Protein AF-A0AA39HH41-F1 (afdb_monomer)

Radius of gyration: 22.71 Å; Cα contacts (8 Å, |Δi|>4): 478; chains: 1; bounding box: 44×51×78 Å

Foldseek 3Di:
DDDDDDPDPVVVVVVVVPVPDPVPDDPPVQPFWEWEAAQVLLWIWIDGPVDTDTDDPVVLLVDPAAGAEYEYDHPPPPDDDDDDPVVVVVVVVVVPDDRDAPVVSCPRPNNVNHQEYEYQDACVVCCVRPPDADASPNHQYYEHLADDVVVLVNLLVNQNRQHYEHEYDDLVSVLSNCLSHLNHAEYEYADEDELVSVLSVQVSCVVNVRAKHKYKYQHYPDPVSNVVSLVVVQWDWDWDADPVRWIWIWTDHPVGNQWIWIWTDDSMIMIITDGGPDPVPPDD

Sequence (284 aa):
MCEIYFPNASDLFLYTLWSSFEFSSLPINMNSAKLRIDPAKNCLFVGKFLDEKKTTVEELKALPYALTTLVIQSKETAQKKRRTSLGFLKKLLRKREKRIDIHELFFLEACKTIREIWVVDPYADLDDVLKHPILINNTDSFSFASFTQKVCDFLIVHKRVRHLSIGEVRAPGLATVVKANPSLEYLFIRYQLLAIDVLSFVELLFATKHKPCVIDCMRCSDSREICSFLRHKGFVLETSFDSEDHTIIRATHLKHADYFVEIAFRRTLTIYALRTAEVIKTRH

Organism: NCBI:txid289476

Solvent-accessible surface area (backbone atoms only — not comparable to full-atom values): 16054 Å² total; per-residue (Å²): 135,85,82,82,80,80,77,57,76,75,62,49,52,63,56,64,55,62,83,70,62,75,80,85,54,79,85,71,65,68,82,51,40,28,39,36,35,20,74,86,73,64,42,41,30,42,32,32,94,91,61,58,39,79,53,52,74,71,54,48,72,69,47,94,61,64,23,40,35,39,36,40,45,58,78,78,73,92,63,79,91,74,92,48,79,65,55,58,55,53,53,54,53,58,71,69,52,82,73,70,53,60,69,64,46,55,74,32,74,28,38,55,56,26,32,33,41,36,33,64,45,58,62,82,82,37,57,92,47,64,72,70,88,72,77,62,86,59,43,33,32,43,35,34,43,43,66,45,73,64,55,48,58,49,42,54,70,43,39,63,31,28,35,41,35,37,29,41,78,57,57,80,60,50,58,50,49,56,69,36,19,73,48,36,42,37,38,38,32,64,35,69,46,51,39,68,42,54,49,52,50,55,55,47,43,64,76,63,65,54,56,59,26,42,38,40,24,50,29,66,52,62,68,66,58,35,51,49,54,42,45,78,72,52,34,49,75,48,79,48,70,52,101,82,75,31,47,34,35,39,39,30,41,77,94,38,81,44,38,40,34,40,36,38,52,63,82,39,30,35,39,31,42,44,80,52,73,73,79,81,73,83,76,130

Nearest PDB structures (foldseek):
  3c6k-assembly1_B  TM=7.343E-01  e=3.958E-01  Homo sapiens
  3c6k-assembly2_D  TM=6.178E-01  e=2.187E-01  Homo sapiens
  8bo9-assembly2_B  TM=4.536E-01  e=4.503E+00  synthetic construct
  7qw8-assembly2_B  TM=3.013E-01  e=2.973E+00  Geobacillus stearothermophilus
  8v4x-assembly4_F  TM=2.389E-01  e=6.820E+00  Homo sapiens

pLDDT: mean 70.07, std 17.39, range [22.11, 89.94]

Structure (mmCIF, N/CA/C/O backbone):
data_AF-A0AA39HH41-F1
#
_entry.id   AF-A0AA39HH41-F1
#
loop_
_atom_site.group_PDB
_atom_site.id
_atom_site.type_symbol
_atom_site.label_atom_id
_atom_site.label_alt_id
_atom_site.label_comp_id
_atom_site.label_asym_id
_atom_site.label_entity_id
_atom_site.label_seq_id
_atom_site.pdbx_PDB_ins_code
_atom_site.Cartn_x
_atom_site.Cartn_y
_atom_site.Cartn_z
_atom_site.occupancy
_atom_site.B_iso_or_equiv
_atom_site.auth_seq_id
_atom_site.auth_comp_id
_atom_site.auth_asym_id
_atom_site.auth_atom_id
_atom_site.pdbx_PDB_model_num
ATOM 1 N N . MET A 1 1 ? 16.585 34.975 -26.630 1.00 29.66 1 MET A N 1
ATOM 2 C CA . MET A 1 1 ? 15.538 35.101 -25.599 1.00 29.66 1 MET A CA 1
ATOM 3 C C . MET A 1 1 ? 14.718 33.822 -25.710 1.00 29.66 1 MET A C 1
ATOM 5 O O . MET A 1 1 ? 13.989 33.681 -26.678 1.00 29.66 1 MET A O 1
ATOM 9 N N . CYS A 1 2 ? 15.004 32.815 -24.878 1.00 23.23 2 CYS A N 1
ATOM 10 C CA . CYS A 1 2 ? 14.325 31.517 -24.947 1.00 23.23 2 CYS A CA 1
ATOM 11 C C . CYS A 1 2 ? 13.100 31.566 -24.040 1.00 23.23 2 CYS A C 1
ATOM 13 O O . CYS A 1 2 ? 13.242 31.606 -22.820 1.00 23.23 2 CYS A O 1
ATOM 15 N N . GLU A 1 3 ? 11.916 31.587 -24.641 1.00 22.11 3 GLU A N 1
ATOM 16 C CA . GLU A 1 3 ? 10.663 31.368 -23.929 1.00 22.11 3 GLU A CA 1
ATOM 17 C C . GLU A 1 3 ? 10.574 29.884 -23.562 1.00 22.11 3 GLU A C 1
ATOM 19 O O . GLU A 1 3 ? 10.477 29.010 -24.424 1.00 22.11 3 GLU A O 1
ATOM 24 N N . ILE A 1 4 ? 10.670 29.594 -22.265 1.00 26.62 4 ILE A N 1
ATOM 25 C CA . ILE A 1 4 ? 10.404 28.266 -21.717 1.00 26.62 4 ILE A CA 1
ATOM 26 C C . ILE A 1 4 ? 8.886 28.155 -21.588 1.00 26.62 4 ILE A C 1
ATOM 28 O O . ILE A 1 4 ? 8.284 28.739 -20.689 1.00 26.62 4 ILE A O 1
ATOM 32 N N . TYR A 1 5 ? 8.269 27.436 -22.523 1.00 27.59 5 TYR A N 1
ATOM 33 C CA . TYR A 1 5 ? 6.845 27.121 -22.485 1.00 27.59 5 TYR A CA 1
ATOM 34 C C . TYR A 1 5 ? 6.642 25.829 -21.687 1.00 27.59 5 TYR A C 1
ATOM 36 O O . TYR A 1 5 ? 7.123 24.766 -22.078 1.00 27.59 5 TYR A O 1
ATOM 44 N N . PHE A 1 6 ? 5.942 25.922 -20.558 1.00 29.31 6 PHE A N 1
ATOM 45 C CA . PHE A 1 6 ? 5.553 24.766 -19.752 1.00 29.31 6 PHE A CA 1
ATOM 46 C C . PHE A 1 6 ? 4.255 24.161 -20.315 1.00 29.31 6 PHE A C 1
ATOM 48 O O . PHE A 1 6 ? 3.237 24.858 -20.340 1.00 29.31 6 PHE A O 1
ATOM 55 N N . PRO A 1 7 ? 4.238 22.893 -20.766 1.00 31.58 7 PRO A N 1
ATOM 56 C CA . PRO A 1 7 ? 2.995 22.234 -21.137 1.00 31.58 7 PRO A CA 1
ATOM 57 C C . PRO A 1 7 ? 2.231 21.838 -19.862 1.00 31.58 7 PRO A C 1
ATOM 59 O O . PRO A 1 7 ? 2.823 21.323 -18.923 1.00 31.58 7 PRO A O 1
ATOM 62 N N . ASN A 1 8 ? 0.926 22.122 -19.851 1.00 36.16 8 ASN A N 1
ATOM 63 C CA . ASN A 1 8 ? -0.126 21.665 -18.930 1.00 36.16 8 ASN A CA 1
ATOM 64 C C . ASN A 1 8 ? 0.201 21.539 -17.422 1.00 36.16 8 ASN A C 1
ATOM 66 O O . ASN A 1 8 ? 0.935 20.671 -16.955 1.00 36.16 8 ASN A O 1
ATOM 70 N N . ALA A 1 9 ? -0.511 22.338 -16.620 1.00 32.88 9 ALA A N 1
ATOM 71 C CA . ALA A 1 9 ? -0.404 22.409 -15.159 1.00 32.88 9 ALA A CA 1
ATOM 72 C C . ALA A 1 9 ? -0.618 21.075 -14.405 1.00 32.88 9 ALA A C 1
ATOM 74 O O . ALA A 1 9 ? -0.222 20.973 -13.248 1.00 32.88 9 ALA A O 1
ATOM 75 N N . SER A 1 10 ? -1.218 20.055 -15.028 1.00 34.44 10 SER A N 1
ATOM 76 C CA . SER A 1 10 ? -1.409 18.721 -14.439 1.00 34.44 10 SER A CA 1
ATOM 77 C C . SER A 1 10 ? -0.133 17.873 -14.413 1.00 34.44 10 SER A C 1
ATOM 79 O O . SER A 1 10 ? 0.077 17.137 -13.452 1.00 34.44 10 SER A O 1
ATOM 81 N N . ASP A 1 11 ? 0.744 18.017 -15.410 1.00 32.78 11 ASP A N 1
ATOM 82 C CA . ASP A 1 11 ? 2.010 17.269 -15.486 1.00 32.78 11 ASP A CA 1
ATOM 83 C C . ASP A 1 11 ? 3.113 17.977 -14.687 1.00 32.78 11 ASP A C 1
ATOM 85 O O . ASP A 1 11 ? 3.949 17.341 -14.041 1.00 32.78 11 ASP A O 1
ATOM 89 N N . LEU A 1 12 ? 3.044 19.312 -14.623 1.00 31.72 12 LEU A N 1
ATOM 90 C CA . LEU A 1 12 ? 3.920 20.119 -13.776 1.00 31.72 12 LEU A CA 1
ATOM 91 C C . LEU A 1 12 ? 3.703 19.851 -12.278 1.00 31.72 12 LEU A C 1
ATOM 93 O O . LEU A 1 12 ? 4.648 19.971 -11.499 1.00 31.72 12 LEU A O 1
ATOM 97 N N . PHE A 1 13 ? 2.487 19.454 -11.883 1.00 33.78 13 PHE A N 1
ATOM 98 C CA . PHE A 1 13 ? 2.134 19.136 -10.496 1.00 33.78 13 PHE A CA 1
ATOM 99 C C . PHE A 1 13 ? 2.837 17.864 -9.999 1.00 33.78 13 PHE A C 1
ATOM 101 O O . PHE A 1 13 ? 3.274 17.812 -8.852 1.00 33.78 13 PHE A O 1
ATOM 108 N N . LEU A 1 14 ? 3.022 16.864 -10.872 1.00 33.84 14 LEU A N 1
ATOM 109 C CA . LEU A 1 14 ? 3.790 15.657 -10.548 1.00 33.84 14 LEU A CA 1
ATOM 110 C C . LEU A 1 14 ? 5.283 15.974 -10.391 1.00 33.84 14 LEU A C 1
ATOM 112 O O . LEU A 1 14 ? 5.912 15.460 -9.474 1.00 33.84 14 LEU A O 1
ATOM 116 N N . TYR A 1 15 ? 5.828 16.880 -11.211 1.00 30.33 15 TYR A N 1
ATOM 117 C CA . TYR A 1 15 ? 7.245 17.260 -11.157 1.00 30.33 15 TYR A CA 1
ATOM 118 C C . TYR A 1 15 ? 7.594 18.177 -9.969 1.00 30.33 15 TYR A C 1
ATOM 120 O O . TYR A 1 15 ? 8.630 17.991 -9.335 1.00 30.33 15 TYR A O 1
ATOM 128 N N . THR A 1 16 ? 6.730 19.137 -9.610 1.00 31.48 16 THR A N 1
ATOM 129 C CA . THR A 1 16 ? 6.967 20.025 -8.447 1.00 31.48 16 THR A CA 1
ATOM 130 C C . THR A 1 16 ? 6.751 19.332 -7.102 1.00 31.48 16 THR A C 1
ATOM 132 O O . THR A 1 16 ? 7.367 19.730 -6.117 1.00 31.48 16 THR A O 1
ATOM 135 N N . LEU A 1 17 ? 5.960 18.254 -7.044 1.00 34.19 17 LEU A N 1
ATOM 136 C CA . LEU A 1 17 ? 5.898 17.395 -5.857 1.00 34.19 17 LEU A CA 1
ATOM 137 C C . LEU A 1 17 ? 7.199 16.596 -5.643 1.00 34.19 17 LEU A C 1
ATOM 139 O O . LEU A 1 17 ? 7.498 16.232 -4.514 1.00 34.19 17 LEU A O 1
ATOM 143 N N . TRP A 1 18 ? 8.009 16.337 -6.673 1.00 39.53 18 TRP A N 1
ATOM 144 C CA . TRP A 1 18 ? 9.166 15.438 -6.552 1.00 39.53 18 TRP A CA 1
ATOM 145 C C . TRP A 1 18 ? 10.438 16.078 -5.994 1.00 39.53 18 TRP A C 1
ATOM 147 O O . TRP A 1 18 ? 11.199 15.398 -5.312 1.00 39.53 18 TRP A O 1
ATOM 157 N N . SER A 1 19 ? 10.676 17.370 -6.222 1.00 30.80 19 SER A N 1
ATOM 158 C CA . SER A 1 19 ? 11.892 18.050 -5.740 1.00 30.80 19 SER A CA 1
ATOM 159 C C . SER A 1 19 ? 11.823 18.496 -4.273 1.00 30.80 19 SER A C 1
ATOM 161 O O . SER A 1 19 ? 12.759 19.109 -3.772 1.00 30.80 19 SER A O 1
ATOM 163 N N . SER A 1 20 ? 10.707 18.253 -3.580 1.00 29.78 20 SER A N 1
ATOM 164 C CA . SER A 1 20 ? 10.482 18.740 -2.206 1.00 29.78 20 SER A CA 1
ATOM 165 C C . SER A 1 20 ? 10.120 17.641 -1.211 1.00 29.78 20 SER A C 1
ATOM 167 O O . SER A 1 20 ? 9.879 17.924 -0.039 1.00 29.78 20 SER A O 1
ATOM 169 N N . PHE A 1 21 ? 10.083 16.384 -1.648 1.00 39.53 21 PHE A N 1
ATOM 170 C CA . PHE A 1 21 ? 9.762 15.267 -0.774 1.00 39.53 21 PHE A CA 1
ATOM 171 C C . PHE A 1 21 ? 11.033 14.691 -0.136 1.00 39.53 21 PHE A C 1
ATOM 173 O O . PHE A 1 21 ? 11.626 13.715 -0.596 1.00 39.53 21 PHE A O 1
ATOM 180 N N . GLU A 1 22 ? 11.429 15.276 0.994 1.00 30.77 22 GLU A N 1
ATOM 181 C CA . GLU A 1 22 ? 12.250 14.580 1.984 1.00 30.77 22 GLU A CA 1
ATOM 182 C C . GLU A 1 22 ? 11.440 13.392 2.553 1.00 30.77 22 GLU A C 1
ATOM 184 O O . GLU A 1 22 ? 10.770 13.490 3.580 1.00 30.77 22 GLU A O 1
ATOM 189 N N . PHE A 1 23 ? 11.475 12.242 1.870 1.00 40.41 23 PHE A N 1
ATOM 190 C CA . PHE A 1 23 ? 10.785 10.989 2.229 1.00 40.41 23 PHE A CA 1
ATOM 191 C C . PHE A 1 23 ? 11.400 10.274 3.455 1.00 40.41 23 PHE A C 1
ATOM 193 O O . PHE A 1 23 ? 11.676 9.076 3.440 1.00 40.41 23 PHE A O 1
ATOM 200 N N . SER A 1 24 ? 11.611 10.988 4.563 1.00 29.84 24 SER A N 1
ATOM 201 C CA . SER A 1 24 ? 11.926 10.364 5.863 1.00 29.84 24 SER A CA 1
ATOM 202 C C . SER A 1 24 ? 10.682 10.077 6.714 1.00 29.84 24 SER A C 1
ATOM 204 O O . SER A 1 24 ? 10.754 9.381 7.726 1.00 29.84 24 SER A O 1
ATOM 206 N N . SER A 1 25 ? 9.507 10.517 6.269 1.00 36.00 25 SER A N 1
ATOM 207 C CA . SER A 1 25 ? 8.219 10.096 6.808 1.00 36.00 25 SER A CA 1
ATOM 208 C C . SER A 1 25 ? 7.138 10.416 5.779 1.00 36.00 25 SER A C 1
ATOM 210 O O . SER A 1 25 ? 7.108 11.527 5.260 1.00 36.00 25 SER A O 1
ATOM 212 N N . LEU A 1 26 ? 6.222 9.481 5.493 1.00 39.12 26 LEU A N 1
ATOM 213 C CA . LEU A 1 26 ? 4.881 9.873 5.030 1.00 39.12 26 LEU A CA 1
ATOM 214 C C . LEU A 1 26 ? 4.429 11.035 5.929 1.00 39.12 26 LEU A C 1
ATOM 216 O O . LEU A 1 26 ? 4.718 10.943 7.128 1.00 39.12 26 LEU A O 1
ATOM 220 N N . PRO A 1 27 ? 3.763 12.095 5.436 1.00 35.19 27 PRO A N 1
ATOM 221 C CA . PRO A 1 27 ? 3.300 13.161 6.305 1.00 35.19 27 PRO A CA 1
ATOM 222 C C . PRO A 1 27 ? 2.264 12.556 7.247 1.00 35.19 27 PRO A C 1
ATOM 224 O O . PRO A 1 27 ? 1.072 12.489 6.958 1.00 35.19 27 PRO A O 1
ATOM 227 N N . ILE A 1 28 ? 2.730 12.071 8.396 1.00 42.75 28 ILE A N 1
ATOM 228 C CA . ILE A 1 28 ? 1.884 11.779 9.523 1.00 42.75 28 ILE A CA 1
ATOM 229 C C . ILE A 1 28 ? 1.339 13.147 9.865 1.00 42.75 28 ILE A C 1
ATOM 231 O O . ILE A 1 28 ? 2.050 13.970 10.441 1.00 42.75 28 ILE A O 1
ATOM 235 N N . ASN A 1 29 ? 0.094 13.412 9.491 1.00 42.38 29 ASN A N 1
ATOM 236 C CA . ASN A 1 29 ? -0.601 14.572 10.000 1.00 42.38 29 ASN A CA 1
ATOM 237 C C . ASN A 1 29 ? -0.771 14.338 11.509 1.00 42.38 29 ASN A C 1
ATOM 239 O O . ASN A 1 29 ? -1.745 13.754 11.974 1.00 42.38 29 ASN A O 1
ATOM 243 N N . MET A 1 30 ? 0.251 14.695 12.292 1.00 43.62 30 MET A N 1
ATOM 244 C CA . MET A 1 30 ? 0.303 14.490 13.743 1.00 43.62 30 MET A CA 1
ATOM 245 C C . MET A 1 30 ? -0.751 15.334 14.471 1.00 43.62 30 MET A C 1
ATOM 247 O O . MET A 1 30 ? -0.948 15.173 15.675 1.00 43.62 30 MET A O 1
ATOM 251 N N . ASN A 1 31 ? -1.445 16.210 13.738 1.00 45.41 31 ASN A N 1
ATOM 252 C CA . ASN A 1 31 ? -2.440 17.131 14.253 1.00 45.41 31 ASN A CA 1
ATOM 253 C C . ASN A 1 31 ? -3.889 16.672 14.087 1.00 45.41 31 ASN A C 1
ATOM 255 O O . ASN A 1 31 ? -4.750 17.268 14.734 1.00 45.41 31 ASN A O 1
ATOM 259 N N . SER A 1 32 ? -4.179 15.643 13.287 1.00 64.50 32 SER A N 1
ATOM 260 C CA . SER A 1 32 ? -5.544 15.134 13.165 1.00 64.50 32 SER A CA 1
ATOM 261 C C . SER A 1 32 ? -5.890 14.166 14.300 1.00 64.50 32 SER A C 1
ATOM 263 O O . SER A 1 32 ? -5.040 13.422 14.796 1.00 64.50 32 SER A O 1
ATOM 265 N N . ALA A 1 33 ? -7.144 14.205 14.758 1.00 74.81 33 ALA A N 1
ATOM 266 C CA . ALA A 1 33 ? -7.618 13.309 15.803 1.00 74.81 33 ALA A CA 1
ATOM 267 C C . ALA A 1 33 ? -7.636 11.865 15.279 1.00 74.81 33 ALA A C 1
ATOM 269 O O . ALA A 1 33 ? -8.251 11.574 14.247 1.00 74.81 33 ALA A O 1
ATOM 270 N N . LYS A 1 34 ? -6.949 10.969 15.993 1.00 86.88 34 LYS A N 1
ATOM 271 C CA . LYS A 1 34 ? -6.836 9.552 15.641 1.00 86.88 34 LYS A CA 1
ATOM 272 C C . LYS A 1 34 ? -7.700 8.713 16.561 1.00 86.88 34 LYS A C 1
ATOM 274 O O . LYS A 1 34 ? -7.808 9.006 17.751 1.00 86.88 34 LYS A O 1
ATOM 279 N N . LEU A 1 35 ? -8.265 7.651 16.005 1.00 88.50 35 LEU A N 1
ATOM 280 C CA . LEU A 1 35 ? -8.861 6.563 16.765 1.00 88.50 35 LEU A CA 1
ATOM 281 C C . LEU A 1 35 ? -7.875 5.408 16.776 1.00 88.50 35 LEU A C 1
ATOM 283 O O . LEU A 1 35 ? -7.531 4.896 15.716 1.00 88.50 35 LEU A O 1
ATOM 287 N N . ARG A 1 36 ? -7.422 4.983 17.952 1.00 87.19 36 ARG A N 1
ATOM 288 C CA . ARG A 1 36 ? -6.590 3.791 18.096 1.00 87.19 36 ARG A CA 1
ATOM 289 C C . ARG A 1 36 ? -7.366 2.661 18.755 1.00 87.19 36 ARG A C 1
ATOM 291 O O . ARG A 1 36 ? -8.020 2.856 19.779 1.00 87.19 36 ARG A O 1
ATOM 298 N N . ILE A 1 37 ? -7.230 1.466 18.197 1.00 85.00 37 ILE A N 1
ATOM 299 C CA . ILE A 1 37 ? -7.798 0.223 18.711 1.00 85.00 37 ILE A CA 1
ATOM 300 C C . ILE A 1 37 ? -6.655 -0.661 19.191 1.00 85.00 37 ILE A C 1
ATOM 302 O O . ILE A 1 37 ? -5.732 -0.957 18.435 1.00 85.00 37 ILE A O 1
ATOM 306 N N . ASP A 1 38 ? -6.735 -1.090 20.450 1.00 83.38 38 ASP A N 1
ATOM 307 C CA . ASP A 1 38 ? -5.897 -2.153 21.004 1.00 83.38 38 ASP A CA 1
ATOM 308 C C . ASP A 1 38 ? -6.719 -3.454 21.016 1.00 83.38 38 ASP A C 1
ATOM 310 O O . ASP A 1 38 ? -7.517 -3.660 21.943 1.00 83.38 38 ASP A O 1
ATOM 314 N N . PRO A 1 39 ? -6.573 -4.322 19.996 1.00 76.00 39 PRO A N 1
ATOM 315 C CA . PRO A 1 39 ? -7.372 -5.540 19.877 1.00 76.00 39 PRO A CA 1
ATOM 316 C C . PRO A 1 39 ? -7.076 -6.541 21.002 1.00 76.00 39 PRO A C 1
ATOM 318 O O . PRO A 1 39 ? -7.981 -7.219 21.488 1.00 76.00 39 PRO A O 1
ATOM 321 N N . ALA A 1 40 ? -5.832 -6.597 21.491 1.00 76.81 40 ALA A N 1
ATOM 322 C CA . ALA A 1 40 ? -5.429 -7.512 22.558 1.00 76.81 40 ALA A CA 1
ATOM 323 C C . ALA A 1 40 ? -6.026 -7.136 23.924 1.00 76.81 40 ALA A C 1
ATOM 325 O O . ALA A 1 40 ? -6.260 -8.003 24.777 1.00 76.81 40 ALA A O 1
ATOM 326 N N . LYS A 1 41 ? -6.259 -5.839 24.160 1.00 76.69 41 LYS A N 1
ATOM 327 C CA . LYS A 1 41 ? -6.871 -5.325 25.395 1.00 76.69 41 LYS A CA 1
ATOM 328 C C . LYS A 1 41 ? -8.338 -4.945 25.238 1.00 76.69 41 LYS A C 1
ATOM 330 O O . LYS A 1 41 ? -8.924 -4.544 26.240 1.00 76.69 41 LYS A O 1
ATOM 335 N N . ASN A 1 42 ? -8.909 -5.082 24.042 1.00 77.44 42 ASN A N 1
ATOM 336 C CA . ASN A 1 42 ? -10.274 -4.673 23.723 1.00 77.44 42 ASN A CA 1
ATOM 337 C C . ASN A 1 42 ? -10.564 -3.225 24.168 1.00 77.44 42 ASN A C 1
ATOM 339 O O . ASN A 1 42 ? -11.499 -2.963 24.920 1.00 77.44 42 ASN A O 1
ATOM 343 N N . CYS A 1 43 ? -9.694 -2.285 23.792 1.00 84.44 43 CYS A N 1
ATOM 344 C CA . CYS A 1 43 ? -9.757 -0.894 24.253 1.00 84.44 43 CYS A CA 1
ATOM 345 C C . CYS A 1 43 ? -9.670 0.098 23.090 1.00 84.44 43 CYS A C 1
ATOM 347 O O . CYS A 1 43 ? -8.929 -0.128 22.132 1.00 84.44 43 CYS A O 1
ATOM 349 N N . LEU A 1 44 ? -10.367 1.227 23.240 1.00 87.69 44 LEU A N 1
ATOM 350 C CA . LEU A 1 44 ? -10.348 2.359 22.317 1.00 87.69 44 LEU A CA 1
ATOM 351 C C . LEU A 1 44 ? -9.599 3.533 22.931 1.00 87.69 44 LEU A C 1
ATOM 353 O O . LEU A 1 44 ? -9.646 3.761 24.144 1.00 87.69 44 LEU A O 1
ATOM 357 N N . PHE A 1 45 ? -8.924 4.290 22.079 1.00 87.69 45 PHE A N 1
ATOM 358 C CA . PHE A 1 45 ? -8.239 5.512 22.455 1.00 87.69 45 PHE A CA 1
ATOM 359 C C . PHE A 1 45 ? -8.479 6.583 21.398 1.00 87.69 45 PHE A C 1
ATOM 361 O O . PHE A 1 45 ? -8.458 6.280 20.208 1.00 87.69 45 PHE A O 1
ATOM 368 N N . VAL A 1 46 ? -8.686 7.824 21.825 1.00 87.44 46 VAL A N 1
ATOM 369 C CA . VAL A 1 46 ? -8.842 8.977 20.935 1.00 87.44 46 VAL A CA 1
ATOM 370 C C . VAL A 1 46 ? -7.867 10.067 21.335 1.00 87.44 46 VAL A C 1
ATOM 372 O O . VAL A 1 46 ? -7.707 10.366 22.518 1.00 87.44 46 VAL A O 1
ATOM 375 N N . GLY A 1 47 ? -7.223 10.677 20.347 1.00 79.25 47 GLY A N 1
ATOM 376 C CA . GLY A 1 47 ? -6.371 11.840 20.562 1.00 79.25 47 GLY A CA 1
ATOM 377 C C . GLY A 1 47 ? -5.256 11.950 19.536 1.00 79.25 47 GLY A C 1
ATOM 378 O O . GLY A 1 47 ? -5.285 11.316 18.479 1.00 79.25 47 GLY A O 1
ATOM 379 N N . LYS A 1 48 ? -4.266 12.781 19.861 1.00 71.50 48 LYS A N 1
ATOM 380 C CA . LYS A 1 48 ? -2.989 12.838 19.142 1.00 71.50 48 LYS A CA 1
ATOM 381 C C . LYS A 1 48 ? -2.067 11.741 19.678 1.00 71.50 48 LYS A C 1
ATOM 383 O O . LYS A 1 48 ? -2.253 11.293 20.801 1.00 71.50 48 LYS A O 1
ATOM 388 N N . PHE A 1 49 ? -1.060 11.333 18.903 1.00 57.53 49 PHE A N 1
ATOM 389 C CA . PHE A 1 49 ? -0.194 10.176 19.205 1.00 57.53 49 PHE A CA 1
ATOM 390 C C . PHE A 1 49 ? 0.401 10.172 20.632 1.00 57.53 49 PHE A C 1
ATOM 392 O O . PHE A 1 49 ? 0.540 9.112 21.232 1.00 57.53 49 PHE A O 1
ATOM 399 N N . LEU A 1 50 ? 0.715 11.347 21.193 1.00 58.09 50 LEU A N 1
ATOM 400 C CA . LEU A 1 50 ? 1.253 11.494 22.554 1.00 58.09 50 LEU A CA 1
ATOM 401 C C . LEU A 1 50 ? 0.186 11.808 23.625 1.00 58.09 50 LEU A C 1
ATOM 403 O O . LEU A 1 50 ? 0.456 11.624 24.808 1.00 58.09 50 LEU A O 1
ATOM 407 N N . ASP A 1 51 ? -1.027 12.199 23.221 1.00 73.25 51 ASP A N 1
ATOM 408 C CA . ASP A 1 51 ? -2.107 12.701 24.091 1.00 73.25 51 ASP A CA 1
ATOM 409 C C . ASP A 1 51 ? -3.371 11.825 24.019 1.00 73.25 51 ASP A C 1
ATOM 411 O O . ASP A 1 51 ? -4.505 12.299 24.137 1.00 73.25 51 ASP A O 1
ATOM 415 N N . GLU A 1 52 ? -3.197 10.531 23.762 1.00 80.25 52 GLU A N 1
ATOM 416 C CA . GLU A 1 52 ? -4.313 9.605 23.615 1.00 80.25 52 GLU A CA 1
ATOM 417 C C . GLU A 1 52 ? -5.062 9.393 24.938 1.00 80.25 52 GLU A C 1
ATOM 419 O O . GLU A 1 52 ? -4.499 8.950 25.944 1.00 80.25 52 GLU A O 1
ATOM 424 N N . LYS A 1 53 ? -6.376 9.614 24.918 1.00 84.88 53 LYS A N 1
ATOM 425 C CA . LYS A 1 53 ? -7.274 9.316 26.034 1.00 84.88 53 LYS A CA 1
ATOM 426 C C . LYS A 1 53 ? -8.009 8.013 25.764 1.00 84.88 53 LYS A C 1
ATOM 428 O O . LYS A 1 53 ? -8.529 7.805 24.672 1.00 84.88 53 LYS A O 1
ATOM 433 N N . LYS A 1 54 ? -8.055 7.123 26.759 1.00 88.00 54 LYS A N 1
ATOM 434 C CA . LYS A 1 54 ? -8.896 5.920 26.687 1.00 88.00 54 LYS A CA 1
ATOM 435 C C . LYS A 1 54 ? -10.361 6.355 26.586 1.00 88.00 54 LYS A C 1
ATOM 437 O O . LYS A 1 54 ? -10.760 7.234 27.341 1.00 88.00 54 LYS A O 1
ATOM 442 N N . THR A 1 55 ? -11.125 5.729 25.697 1.00 86.25 55 THR A N 1
ATOM 443 C CA . THR A 1 55 ? -12.531 6.074 25.453 1.00 86.25 55 THR A CA 1
ATOM 444 C C . THR A 1 55 ? -13.422 4.836 25.315 1.00 86.25 55 THR A C 1
ATOM 446 O O . THR A 1 55 ? -12.919 3.706 25.261 1.00 86.25 55 THR A O 1
ATOM 449 N N . THR A 1 56 ? -14.739 5.038 25.276 1.00 85.88 56 THR A N 1
ATOM 450 C CA . THR A 1 56 ? -15.763 4.012 25.018 1.00 85.88 56 THR A CA 1
ATOM 451 C C . THR A 1 56 ? -16.512 4.279 23.709 1.00 85.88 56 THR A C 1
ATOM 453 O O . THR A 1 56 ? -16.419 5.357 23.127 1.00 85.88 56 THR A O 1
ATOM 456 N N . VAL A 1 57 ? -17.281 3.298 23.227 1.00 84.69 57 VAL A N 1
ATOM 457 C CA . VAL A 1 57 ? -18.100 3.458 22.010 1.00 84.69 57 VAL A CA 1
ATOM 458 C C . VAL A 1 57 ? -19.187 4.522 22.210 1.00 84.69 57 VAL A C 1
ATOM 460 O O . VAL A 1 57 ? -19.518 5.262 21.288 1.00 84.69 57 VAL A O 1
ATOM 463 N N . GLU A 1 58 ? -19.737 4.626 23.416 1.00 84.12 58 GLU A N 1
ATOM 464 C CA . GLU A 1 58 ? -20.745 5.620 23.783 1.00 84.12 58 GLU A CA 1
ATOM 465 C C . GLU A 1 58 ? -20.169 7.036 23.755 1.00 84.12 58 GLU A C 1
ATOM 467 O O . GLU A 1 58 ? -20.806 7.947 23.233 1.00 84.12 58 GLU A O 1
ATOM 472 N N . GLU A 1 59 ? -18.943 7.213 24.246 1.00 84.62 59 GLU A N 1
ATOM 473 C CA . GLU A 1 59 ? -18.234 8.490 24.169 1.00 84.62 59 GLU A CA 1
ATOM 474 C C . GLU A 1 59 ? -17.916 8.869 22.717 1.00 84.62 59 GLU A C 1
ATOM 476 O O . GLU A 1 59 ? -18.099 10.027 22.344 1.00 84.62 59 GLU A O 1
ATOM 481 N N . LEU A 1 60 ? -17.536 7.900 21.869 1.00 83.25 60 LEU A N 1
ATOM 482 C CA . LEU A 1 60 ? -17.322 8.133 20.434 1.00 83.25 60 LEU A CA 1
ATOM 483 C C . LEU A 1 60 ? -18.568 8.682 19.727 1.00 83.25 60 LEU A C 1
ATOM 485 O O . LEU A 1 60 ? -18.438 9.503 18.821 1.00 83.25 60 LEU A O 1
ATOM 489 N N . LYS A 1 61 ? -19.773 8.257 20.136 1.00 82.12 61 LYS A N 1
ATOM 490 C CA . LYS A 1 61 ? -21.041 8.762 19.573 1.00 82.12 61 LYS A CA 1
ATOM 491 C C . LYS A 1 61 ? -21.277 10.240 19.882 1.00 82.12 61 LYS A C 1
ATOM 493 O O . LYS A 1 61 ? -21.974 10.903 19.123 1.00 82.12 61 LYS A O 1
ATOM 498 N N . ALA A 1 62 ? -20.722 10.735 20.987 1.00 80.00 62 ALA A N 1
ATOM 499 C CA . ALA A 1 62 ? -20.899 12.102 21.466 1.00 80.00 62 ALA A CA 1
ATOM 500 C C . ALA A 1 62 ? -19.725 13.030 21.102 1.00 80.00 62 ALA A C 1
ATOM 502 O O . ALA A 1 62 ? -19.700 14.1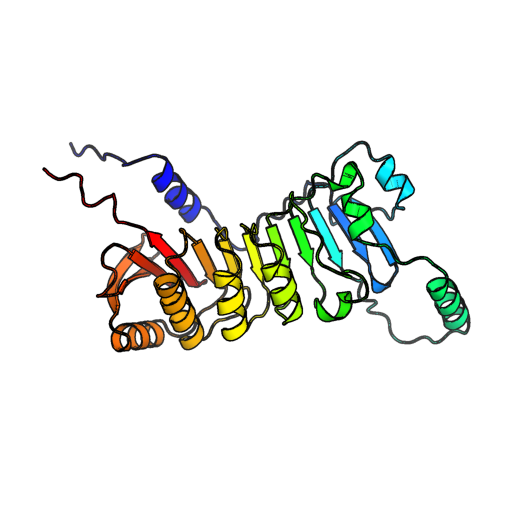82 21.538 1.00 80.00 62 ALA A O 1
ATOM 503 N N . LEU A 1 63 ? -18.736 12.549 20.336 1.00 76.44 63 LEU A N 1
ATOM 504 C CA . LEU A 1 63 ? -17.569 13.355 19.993 1.00 76.44 63 LEU A CA 1
ATOM 505 C C . LEU A 1 63 ? -17.948 14.539 19.087 1.00 76.44 63 LEU A C 1
ATOM 507 O O . LEU A 1 63 ? -18.571 14.337 18.045 1.00 76.44 63 LEU A O 1
ATOM 511 N N . PRO A 1 64 ? -17.514 15.768 19.426 1.00 68.31 64 PRO A N 1
ATOM 512 C CA . PRO A 1 64 ? -17.826 16.961 18.643 1.00 68.31 64 PRO A CA 1
ATOM 513 C C . PRO A 1 64 ? -16.903 17.144 17.426 1.00 68.31 64 PRO A C 1
ATOM 515 O O . PRO A 1 64 ? -17.062 18.105 16.67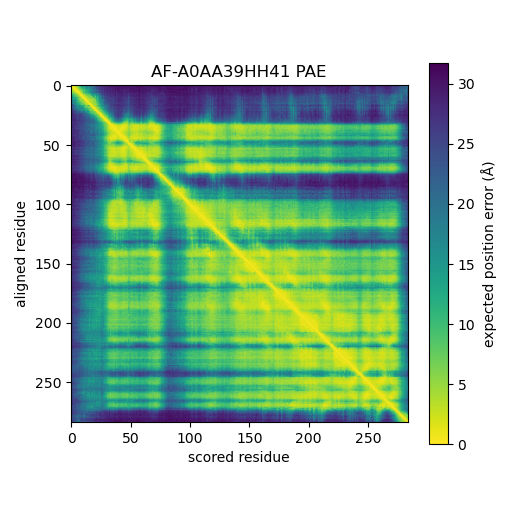8 1.00 68.31 64 PRO A O 1
ATOM 518 N N . TYR A 1 65 ? -15.915 16.265 17.237 1.00 70.44 65 TYR A N 1
ATOM 519 C CA . TYR A 1 65 ? -14.942 16.334 16.150 1.00 70.44 65 TYR A CA 1
ATOM 520 C C . TYR A 1 65 ? -14.825 15.001 15.416 1.00 70.44 65 TYR A C 1
ATOM 522 O O . TYR A 1 65 ? -15.021 13.926 15.983 1.00 70.44 65 TYR A O 1
ATOM 530 N N . ALA A 1 66 ? -14.477 15.098 14.137 1.00 73.75 66 ALA A N 1
ATOM 531 C CA . ALA A 1 66 ? -14.383 13.967 13.234 1.00 73.75 66 ALA A CA 1
ATOM 532 C C . ALA A 1 66 ? -12.959 13.382 13.225 1.00 73.75 66 ALA A C 1
ATOM 534 O O . ALA A 1 66 ? -11.966 14.111 13.309 1.00 73.75 66 ALA A O 1
ATOM 535 N N . LEU A 1 67 ? -12.859 12.058 13.138 1.00 83.19 67 LEU A N 1
ATOM 536 C CA . LEU A 1 67 ? -11.603 11.311 13.146 1.00 83.19 67 LEU A CA 1
ATOM 537 C C . LEU A 1 67 ? -11.150 11.067 11.706 1.00 83.19 67 LEU A C 1
ATOM 539 O O . LEU A 1 67 ? -11.953 10.675 10.860 1.00 83.19 67 LEU A O 1
ATOM 543 N N . THR A 1 68 ? -9.870 11.273 11.403 1.00 83.50 68 THR A N 1
ATOM 544 C CA . THR A 1 68 ? -9.362 11.090 10.026 1.00 83.50 68 THR A CA 1
ATOM 545 C C . THR A 1 68 ? -8.632 9.770 9.830 1.00 83.50 68 THR A C 1
ATOM 547 O O . THR A 1 68 ? -8.557 9.277 8.704 1.00 83.50 68 THR A O 1
ATOM 550 N N . THR A 1 69 ? -8.092 9.213 10.914 1.00 85.38 69 THR A N 1
ATOM 551 C CA . THR A 1 69 ? -7.176 8.072 10.869 1.00 85.38 69 THR A CA 1
ATOM 552 C C . THR A 1 69 ? -7.557 7.047 11.930 1.00 85.38 69 THR A C 1
ATOM 554 O O . THR A 1 69 ? -7.720 7.386 13.107 1.00 85.38 69 THR A O 1
ATOM 557 N N . LEU A 1 70 ? -7.652 5.787 11.511 1.00 86.62 70 LEU A N 1
ATOM 558 C CA . LEU A 1 70 ? -7.790 4.626 12.381 1.00 86.62 70 LEU A CA 1
ATOM 559 C C . LEU A 1 70 ? -6.439 3.928 12.519 1.00 86.62 70 LEU A C 1
ATOM 561 O O . LEU A 1 70 ? -5.824 3.569 11.522 1.00 86.62 70 LEU A O 1
ATOM 565 N N . VAL A 1 71 ? -6.000 3.680 13.746 1.00 85.44 71 VAL A N 1
ATOM 566 C CA . VAL A 1 71 ? -4.775 2.939 14.049 1.00 85.44 71 VAL A CA 1
ATOM 567 C C . VAL A 1 71 ? -5.140 1.651 14.773 1.00 85.44 71 VAL A C 1
ATOM 569 O O . VAL A 1 71 ? -5.749 1.675 15.837 1.00 85.44 71 VAL A O 1
ATOM 572 N N . ILE A 1 72 ? -4.751 0.511 14.226 1.00 81.62 72 ILE A N 1
ATOM 573 C CA . ILE A 1 72 ? -4.885 -0.796 14.860 1.00 81.62 72 ILE A CA 1
ATOM 574 C C . ILE A 1 72 ? -3.503 -1.178 15.375 1.00 81.62 72 ILE A C 1
ATOM 576 O O . ILE A 1 72 ? -2.583 -1.432 14.593 1.00 81.62 72 ILE A O 1
ATOM 580 N N . GLN A 1 73 ? -3.358 -1.129 16.698 1.00 82.69 73 GLN A N 1
ATOM 581 C CA . GLN A 1 73 ? -2.100 -1.383 17.382 1.00 82.69 73 GLN A CA 1
ATOM 582 C C . GLN A 1 73 ? -2.346 -1.881 18.810 1.00 82.69 73 GLN A C 1
ATOM 584 O O . GLN A 1 73 ? -2.875 -1.173 19.678 1.00 82.69 73 GLN A O 1
ATOM 589 N N . SER A 1 74 ? -1.873 -3.087 19.068 1.00 76.94 74 SER A N 1
ATOM 590 C CA . SER A 1 74 ? -1.748 -3.715 20.364 1.00 76.94 74 SER A CA 1
ATOM 591 C C . SER A 1 74 ? -0.598 -3.059 21.113 1.00 76.94 74 SER A C 1
ATOM 593 O O . SER A 1 74 ? 0.526 -2.962 20.620 1.00 76.94 74 SER A O 1
ATOM 595 N N . LYS A 1 75 ? -0.841 -2.602 22.345 1.00 67.81 75 LYS A N 1
ATOM 596 C CA . LYS A 1 75 ? 0.281 -2.234 23.212 1.00 67.81 75 LYS A CA 1
ATOM 597 C C . LYS A 1 75 ? 1.027 -3.514 23.570 1.00 67.81 75 LYS A C 1
ATOM 599 O O . LYS A 1 75 ? 0.561 -4.237 24.459 1.00 67.81 75 LYS A O 1
ATOM 604 N N . GLU A 1 76 ? 2.191 -3.736 22.955 1.00 55.94 76 GLU A N 1
ATOM 605 C CA . GLU A 1 76 ? 3.175 -4.702 23.441 1.00 55.94 76 GLU A CA 1
ATOM 606 C C . GLU A 1 76 ? 3.343 -4.490 24.945 1.00 55.94 76 GLU A C 1
ATOM 608 O O . GLU A 1 76 ? 3.843 -3.469 25.423 1.00 55.94 76 GLU A O 1
ATOM 613 N N . THR A 1 77 ? 2.884 -5.450 25.741 1.00 43.69 77 THR A N 1
ATOM 614 C CA . THR A 1 77 ? 3.337 -5.519 27.119 1.00 43.69 77 THR A CA 1
ATOM 615 C C . THR A 1 77 ? 4.745 -6.078 27.074 1.00 43.69 77 THR A C 1
ATOM 617 O O . THR A 1 77 ? 4.935 -7.288 27.199 1.00 43.69 77 THR A O 1
ATOM 620 N N . ALA A 1 78 ? 5.735 -5.196 26.953 1.00 41.34 78 ALA A N 1
ATOM 621 C CA . ALA A 1 78 ? 7.085 -5.465 27.420 1.00 41.34 78 ALA A CA 1
ATOM 622 C C . ALA A 1 78 ? 7.050 -5.610 28.951 1.00 41.34 78 ALA A C 1
ATOM 624 O O . ALA A 1 78 ? 7.546 -4.767 29.685 1.00 41.34 78 ALA A O 1
ATOM 625 N N . GLN A 1 79 ? 6.388 -6.645 29.469 1.00 38.31 79 GLN A N 1
ATOM 626 C CA . GLN A 1 79 ? 6.426 -6.969 30.886 1.00 38.31 79 GLN A CA 1
ATOM 627 C C . GLN A 1 79 ? 6.252 -8.469 31.097 1.00 38.31 79 GLN A C 1
ATOM 629 O O . GLN A 1 79 ? 5.170 -9.052 31.028 1.00 38.31 79 GLN A O 1
ATOM 634 N N . LYS A 1 80 ? 7.417 -9.064 31.356 1.00 40.47 80 LYS A N 1
ATOM 635 C CA . LYS A 1 80 ? 7.670 -10.373 31.944 1.00 40.47 80 LYS A CA 1
ATOM 636 C C . LYS A 1 80 ? 6.524 -10.876 32.831 1.00 40.47 80 LYS A C 1
ATOM 638 O O . LYS A 1 80 ? 6.082 -10.214 33.765 1.00 40.47 80 LYS A O 1
ATOM 643 N N . LYS A 1 81 ? 6.159 -12.133 32.567 1.00 45.78 81 LYS A N 1
ATOM 644 C CA . LYS A 1 81 ? 5.533 -13.116 33.461 1.00 45.78 81 LYS A CA 1
ATOM 645 C C . LYS A 1 81 ? 5.637 -12.753 34.960 1.00 45.78 81 LYS A C 1
ATOM 647 O O . LYS A 1 81 ? 6.624 -13.078 35.610 1.00 45.78 81 LYS A O 1
ATOM 652 N N . ARG A 1 82 ? 4.563 -12.228 35.550 1.00 44.78 82 ARG A N 1
ATOM 653 C CA . ARG A 1 82 ? 4.198 -12.534 36.944 1.00 44.78 82 ARG A CA 1
ATOM 654 C C . ARG A 1 82 ? 2.776 -13.079 36.938 1.00 44.78 82 ARG A C 1
ATOM 656 O O . ARG A 1 82 ? 1.805 -12.334 36.852 1.00 44.78 82 ARG A O 1
ATOM 663 N N . ARG A 1 83 ? 2.668 -14.412 36.957 1.00 47.22 83 ARG A N 1
ATOM 664 C CA . ARG A 1 83 ? 1.413 -15.132 37.201 1.00 47.22 83 ARG A CA 1
ATOM 665 C C . ARG A 1 83 ? 0.980 -14.835 38.639 1.00 47.22 83 ARG A C 1
ATOM 667 O O . ARG A 1 83 ? 1.417 -15.509 39.560 1.00 47.22 83 ARG A O 1
ATOM 674 N N . THR A 1 84 ? 0.151 -13.817 38.832 1.00 53.88 84 THR A N 1
ATOM 675 C CA . THR A 1 84 ? -0.672 -13.679 40.039 1.00 53.88 84 THR A CA 1
ATOM 676 C C . THR A 1 84 ? -2.054 -14.271 39.759 1.00 53.88 84 THR A C 1
ATOM 678 O O . THR A 1 84 ? -2.535 -14.235 38.624 1.00 53.88 84 THR A O 1
ATOM 681 N N . SER A 1 85 ? -2.703 -14.835 40.779 1.00 56.38 85 SER A N 1
ATOM 682 C CA . SER A 1 85 ? -4.060 -15.417 40.732 1.00 56.38 85 SER A CA 1
ATOM 683 C C . SER A 1 85 ? -5.131 -14.446 40.200 1.00 56.38 85 SER A C 1
ATOM 685 O O . SER A 1 85 ? -6.127 -14.866 39.611 1.00 56.38 85 SER A O 1
ATOM 687 N N . LEU A 1 86 ? -4.870 -13.137 40.274 1.00 58.53 86 LEU A N 1
ATOM 688 C CA . LEU A 1 86 ? -5.648 -12.063 39.639 1.00 58.53 86 LEU A CA 1
ATOM 689 C C . LEU A 1 86 ? -5.647 -12.113 38.100 1.00 58.53 86 LEU A C 1
ATOM 691 O O . LEU A 1 86 ? -6.560 -11.588 37.462 1.00 58.53 86 LEU A O 1
ATOM 695 N N . GLY A 1 87 ? -4.648 -12.746 37.482 1.00 59.84 87 GLY A N 1
ATOM 696 C CA . GLY A 1 87 ? -4.573 -12.929 36.033 1.00 59.84 87 GLY A CA 1
ATOM 697 C C . GLY A 1 87 ? -5.663 -13.857 35.493 1.00 59.84 87 GLY A C 1
ATOM 698 O O . GLY A 1 87 ? -6.142 -13.643 34.382 1.00 59.84 87 GLY A O 1
ATOM 699 N N . PHE A 1 88 ? -6.106 -14.842 36.283 1.00 64.06 88 PHE A N 1
ATOM 700 C CA . PHE A 1 88 ? -7.189 -15.751 35.897 1.00 64.06 88 PHE A CA 1
ATOM 701 C C . PHE A 1 88 ? -8.551 -15.045 35.912 1.00 64.06 88 PHE A C 1
ATOM 703 O O . PHE A 1 88 ? -9.287 -15.120 34.930 1.00 64.06 88 PHE A O 1
ATOM 710 N N . LEU A 1 89 ? -8.833 -14.264 36.962 1.00 60.62 89 LEU A N 1
ATOM 711 C CA . LEU A 1 89 ? -10.028 -13.415 37.068 1.00 60.62 89 LEU A CA 1
ATOM 712 C C . LEU A 1 89 ? -10.079 -12.350 35.965 1.00 60.62 89 LEU A C 1
ATOM 714 O O . LEU A 1 89 ? -11.093 -12.228 35.284 1.00 60.62 89 LEU A O 1
ATOM 718 N N . LYS A 1 90 ? -8.968 -11.647 35.699 1.00 62.69 90 LYS A N 1
ATOM 719 C CA . LYS A 1 90 ? -8.887 -10.700 34.571 1.00 62.69 90 LYS A CA 1
ATOM 720 C C . LYS A 1 90 ? -9.091 -11.390 33.219 1.00 62.69 90 LYS A C 1
ATOM 722 O O . LYS A 1 90 ? -9.723 -10.815 32.341 1.00 62.69 90 LYS A O 1
ATOM 727 N N . LYS A 1 91 ? -8.595 -12.619 33.037 1.00 62.56 91 LYS A N 1
ATOM 728 C CA . LYS A 1 91 ? -8.793 -13.397 31.802 1.00 62.56 91 LYS A CA 1
ATOM 729 C C . LYS A 1 91 ? -10.244 -13.864 31.637 1.00 62.56 91 LYS A C 1
ATOM 731 O O . LYS A 1 91 ? -10.747 -13.846 30.520 1.00 62.56 91 LYS A O 1
ATOM 736 N N . LEU A 1 92 ? -10.916 -14.252 32.723 1.00 62.88 92 LEU A N 1
ATOM 737 C CA . LEU A 1 92 ? -12.339 -14.610 32.720 1.00 62.88 92 LEU A CA 1
ATOM 738 C C . LEU A 1 92 ? -13.244 -13.402 32.456 1.00 62.88 92 LEU A C 1
ATOM 740 O O . LEU A 1 92 ? -14.165 -13.511 31.654 1.00 62.88 92 LEU A O 1
ATOM 744 N N . LEU A 1 93 ? -12.957 -12.252 33.070 1.00 62.62 93 LEU A N 1
ATOM 745 C CA . LEU A 1 93 ? -13.698 -11.010 32.826 1.00 62.62 93 LEU A CA 1
ATOM 746 C C . LEU A 1 93 ? -13.530 -10.535 31.377 1.00 62.62 93 LEU A C 1
ATOM 748 O O . LEU A 1 93 ? -14.521 -10.257 30.713 1.00 62.62 93 LEU A O 1
ATOM 752 N N . ARG A 1 94 ? -12.306 -10.584 30.831 1.00 62.75 94 ARG A N 1
ATOM 753 C CA . ARG A 1 94 ? -12.049 -10.289 29.408 1.00 62.75 94 ARG A CA 1
ATOM 754 C C . ARG A 1 94 ? -12.780 -11.220 28.443 1.00 62.75 94 ARG A C 1
ATOM 756 O O . ARG A 1 94 ? -13.095 -10.808 27.339 1.00 62.75 94 ARG A O 1
ATOM 763 N N . LYS A 1 95 ? -13.050 -12.473 28.832 1.00 60.84 95 LYS A N 1
ATOM 764 C CA . LYS A 1 95 ? -13.852 -13.398 28.012 1.00 60.84 95 LYS A CA 1
ATOM 765 C C . LYS A 1 95 ? -15.340 -13.029 27.970 1.00 60.84 95 LYS A C 1
ATOM 767 O O . LYS A 1 95 ? -16.032 -13.525 27.089 1.00 60.84 95 LYS A O 1
ATOM 772 N N . ARG A 1 96 ? -15.834 -12.224 28.920 1.00 63.91 96 ARG A N 1
ATOM 773 C CA . ARG A 1 96 ? -17.238 -11.785 28.983 1.00 63.91 96 ARG A CA 1
ATOM 774 C C . ARG A 1 96 ? -17.490 -10.436 28.303 1.00 63.91 96 ARG A C 1
ATOM 776 O O . ARG A 1 96 ? -18.636 -10.154 27.978 1.00 63.91 96 ARG A O 1
ATOM 783 N N . GLU A 1 97 ? -16.464 -9.615 28.087 1.00 67.00 97 GLU A N 1
ATOM 784 C CA . GLU A 1 97 ? -16.607 -8.349 27.355 1.00 67.00 97 GLU A CA 1
ATOM 785 C C . GLU A 1 97 ? -16.852 -8.609 25.859 1.00 67.00 97 GLU A C 1
ATOM 787 O O . GLU A 1 97 ? -16.108 -9.364 25.224 1.00 67.00 97 GLU A O 1
ATOM 792 N N . LYS A 1 98 ? -17.888 -7.972 25.283 1.00 72.62 98 LYS A N 1
ATOM 793 C CA . LYS A 1 98 ? -18.108 -7.971 23.827 1.00 72.62 98 LYS A CA 1
ATOM 794 C C . LYS A 1 98 ? -16.863 -7.360 23.182 1.00 72.62 98 LYS A C 1
ATOM 796 O O . LYS A 1 98 ? -16.420 -6.276 23.572 1.00 72.62 98 LYS A O 1
ATOM 801 N N . ARG A 1 99 ? -16.275 -8.070 22.220 1.00 73.38 99 ARG A N 1
ATOM 802 C CA . ARG A 1 99 ? -15.159 -7.532 21.438 1.00 73.38 99 ARG A CA 1
ATOM 803 C C . ARG A 1 99 ? -15.632 -6.310 20.654 1.00 73.38 99 ARG A C 1
ATOM 805 O O . ARG A 1 99 ? -16.756 -6.305 20.158 1.00 73.38 99 ARG A O 1
ATOM 812 N N . ILE A 1 100 ? -14.773 -5.300 20.561 1.00 73.81 100 ILE A N 1
ATOM 813 C CA . ILE A 1 100 ? -14.977 -4.145 19.692 1.00 73.81 100 ILE A CA 1
ATOM 814 C C . ILE A 1 100 ? -15.078 -4.667 18.263 1.00 73.81 100 ILE A C 1
ATOM 816 O O . ILE A 1 100 ? -14.126 -5.252 17.744 1.00 73.81 100 ILE A O 1
ATOM 820 N N . ASP A 1 101 ? -16.234 -4.450 17.649 1.00 75.56 101 ASP A N 1
ATOM 821 C CA . ASP A 1 101 ? -16.418 -4.699 16.231 1.00 75.56 101 ASP A CA 1
ATOM 822 C C . ASP A 1 101 ? -15.979 -3.453 15.461 1.00 75.56 101 ASP A C 1
ATOM 824 O O . ASP A 1 101 ? -16.603 -2.394 15.549 1.00 75.56 101 ASP A O 1
ATOM 828 N N . ILE A 1 102 ? -14.874 -3.570 14.725 1.00 74.19 102 ILE A N 1
ATOM 829 C CA . ILE A 1 102 ? -14.324 -2.463 13.937 1.00 74.19 102 ILE A CA 1
ATOM 830 C C . ILE A 1 102 ? -15.332 -1.997 12.878 1.00 74.19 102 ILE A C 1
ATOM 832 O O . ILE A 1 102 ? -15.379 -0.813 12.553 1.00 74.19 102 ILE A O 1
ATOM 836 N N . HIS A 1 103 ? -16.189 -2.892 12.390 1.00 72.88 103 HIS A N 1
ATOM 837 C CA . HIS A 1 103 ? -17.224 -2.555 11.421 1.00 72.88 103 HIS A CA 1
ATOM 838 C C . HIS A 1 103 ? -18.283 -1.638 12.017 1.00 72.88 103 HIS A C 1
ATOM 840 O O . HIS A 1 103 ? -18.646 -0.645 11.390 1.00 72.88 103 HIS A O 1
ATOM 846 N N . GLU A 1 104 ? -18.735 -1.930 13.242 1.00 75.94 104 GLU A N 1
ATOM 847 C CA . GLU A 1 104 ? -19.701 -1.093 13.963 1.00 75.94 104 GLU A CA 1
ATOM 848 C C . GLU A 1 104 ? -19.163 0.340 14.136 1.00 75.94 104 GLU A C 1
ATOM 850 O O . GLU A 1 104 ? -19.935 1.298 14.068 1.00 75.94 104 GLU A O 1
ATOM 855 N N . LEU A 1 105 ? -17.841 0.506 14.278 1.00 79.44 105 LEU A N 1
ATOM 856 C CA . LEU A 1 105 ? -17.221 1.826 14.411 1.00 79.44 105 LEU A CA 1
ATOM 857 C C . LEU A 1 105 ? -17.395 2.682 13.155 1.00 79.44 105 LEU A C 1
ATOM 859 O O . LEU A 1 105 ? -17.685 3.865 13.286 1.00 79.44 105 LEU A O 1
ATOM 863 N N . PHE A 1 106 ? -17.295 2.116 11.949 1.00 75.69 106 PHE A N 1
ATOM 864 C CA . PHE A 1 106 ? -17.442 2.887 10.706 1.00 75.69 106 PHE A CA 1
ATOM 865 C C . PHE A 1 106 ? -18.859 3.430 10.469 1.00 75.69 106 PHE A C 1
ATOM 867 O O . PHE A 1 106 ? -19.032 4.348 9.668 1.00 75.69 106 PHE A O 1
ATOM 874 N N . PHE A 1 107 ? -19.867 2.918 11.181 1.00 79.38 107 PHE A N 1
ATOM 875 C CA . PHE A 1 107 ? -21.223 3.475 11.152 1.00 79.38 107 PHE A CA 1
ATOM 876 C C . PHE A 1 107 ? -21.401 4.677 12.091 1.00 79.38 107 PHE A C 1
ATOM 878 O O . PHE A 1 107 ? -22.399 5.393 11.982 1.00 79.38 107 PHE A O 1
ATOM 885 N N . LEU A 1 108 ? -20.450 4.931 12.994 1.00 82.25 108 LEU A N 1
ATOM 886 C CA . LEU A 1 108 ? -20.484 6.085 13.888 1.00 82.25 108 LEU A CA 1
ATOM 887 C C . LEU A 1 108 ? -20.142 7.365 13.118 1.00 82.25 108 LEU A C 1
ATOM 889 O O . LEU A 1 108 ? -19.172 7.391 12.363 1.00 82.25 108 LEU A O 1
ATOM 893 N N . GLU A 1 109 ? -20.884 8.451 13.362 1.00 81.44 109 GLU A N 1
ATOM 894 C CA . GLU A 1 109 ? -20.657 9.754 12.706 1.00 81.44 109 GLU A CA 1
ATOM 895 C C . GLU A 1 109 ? -19.202 10.224 12.818 1.00 81.44 109 GLU A C 1
ATOM 897 O O . GLU A 1 109 ? -18.589 10.587 11.816 1.00 81.44 109 GLU A O 1
ATOM 902 N N . ALA A 1 110 ? -18.605 10.111 14.010 1.00 79.94 110 ALA A N 1
ATOM 903 C CA . ALA A 1 110 ? -17.215 10.495 14.255 1.00 79.94 110 ALA A CA 1
ATOM 904 C C . ALA A 1 110 ? -16.197 9.720 13.394 1.00 79.94 110 ALA A C 1
ATOM 906 O O . ALA A 1 110 ? -15.088 10.202 13.175 1.00 79.94 110 ALA A O 1
ATOM 907 N N . CYS A 1 111 ? -16.558 8.528 12.907 1.00 81.44 111 CYS A N 1
ATOM 908 C CA . CYS A 1 111 ? -15.692 7.644 12.127 1.00 81.44 111 CYS A CA 1
ATOM 909 C C . CYS A 1 111 ? -15.960 7.700 10.615 1.00 81.44 111 CYS A C 1
ATOM 911 O O . CYS A 1 111 ? -15.148 7.198 9.837 1.00 81.44 111 CYS A O 1
ATOM 913 N N . LYS A 1 112 ? -17.052 8.331 10.158 1.00 79.50 112 LYS A N 1
ATOM 914 C CA . LYS A 1 112 ? -17.375 8.429 8.721 1.00 79.50 112 LYS A CA 1
ATOM 915 C C . LYS A 1 112 ? -16.328 9.197 7.916 1.00 79.50 112 LYS A C 1
ATOM 917 O O . LYS A 1 112 ? -16.231 9.016 6.704 1.00 79.50 112 LYS A O 1
ATOM 922 N N . THR A 1 113 ? -15.551 10.052 8.572 1.00 80.75 113 THR A N 1
ATOM 923 C CA . THR A 1 113 ? -14.483 10.854 7.965 1.00 80.75 113 THR A CA 1
ATOM 924 C C . THR A 1 113 ? -13.131 10.150 7.925 1.00 80.75 113 THR A C 1
ATOM 926 O O . THR A 1 113 ? -12.161 10.761 7.478 1.00 80.75 113 THR A O 1
ATOM 929 N N . ILE A 1 114 ? -13.038 8.900 8.392 1.00 84.19 114 ILE A N 1
ATOM 930 C CA . ILE A 1 114 ? -11.784 8.147 8.371 1.00 84.19 114 ILE A CA 1
ATOM 931 C C . ILE A 1 114 ? -11.401 7.858 6.919 1.00 84.19 114 ILE A C 1
ATOM 933 O O . ILE A 1 114 ? -12.076 7.109 6.210 1.00 84.19 114 ILE A O 1
ATOM 937 N N . ARG A 1 115 ? -10.288 8.454 6.492 1.00 83.62 115 ARG A N 1
ATOM 938 C CA . ARG A 1 115 ? -9.709 8.283 5.152 1.00 83.62 115 ARG A CA 1
ATOM 939 C C . ARG A 1 115 ? -8.521 7.334 5.148 1.00 83.62 115 ARG A C 1
ATOM 941 O O . ARG A 1 115 ? -8.150 6.807 4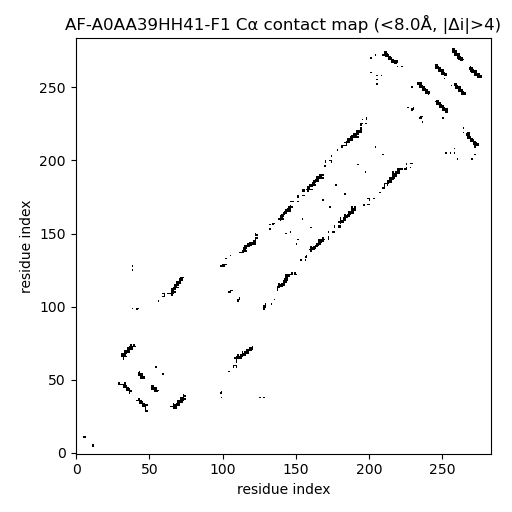.105 1.00 83.62 115 ARG A O 1
ATOM 948 N N . GLU A 1 116 ? -7.951 7.098 6.324 1.00 84.00 116 GLU A N 1
ATOM 949 C CA . GLU A 1 116 ? -6.687 6.401 6.480 1.00 84.00 116 GLU A CA 1
ATOM 950 C C . GLU A 1 116 ? -6.769 5.311 7.553 1.00 84.00 116 GLU A C 1
ATOM 952 O O . GLU A 1 116 ? -7.237 5.557 8.669 1.00 84.00 116 GLU A O 1
ATOM 957 N N . ILE A 1 117 ? -6.286 4.109 7.229 1.00 84.69 117 ILE A N 1
ATOM 958 C CA . ILE A 1 117 ? -6.227 2.978 8.162 1.00 84.69 117 ILE A CA 1
ATOM 959 C C . ILE A 1 117 ? -4.794 2.468 8.274 1.00 84.69 117 ILE A C 1
ATOM 961 O O . ILE A 1 117 ? -4.166 2.092 7.285 1.00 84.69 117 ILE A O 1
ATOM 965 N N . TRP A 1 118 ? -4.285 2.424 9.502 1.00 84.69 118 TRP A N 1
ATOM 966 C CA . TRP A 1 118 ? -2.957 1.932 9.837 1.00 84.69 118 TRP A CA 1
ATOM 967 C C . TRP A 1 118 ? -3.047 0.648 10.631 1.00 84.69 118 TRP A C 1
ATOM 969 O O . TRP A 1 118 ? -3.561 0.623 11.745 1.00 84.69 118 TRP A O 1
ATOM 979 N N . VAL A 1 119 ? -2.480 -0.406 10.075 1.00 80.62 119 VAL A N 1
ATOM 980 C CA . VAL A 1 119 ? -2.378 -1.718 10.687 1.00 80.62 119 VAL A CA 1
ATOM 981 C C . VAL A 1 119 ? -0.921 -1.940 11.071 1.00 80.62 119 VAL A C 1
ATOM 983 O O . VAL A 1 119 ? -0.093 -2.311 10.238 1.00 80.62 119 VAL A O 1
ATOM 986 N N . VAL A 1 120 ? -0.601 -1.613 12.325 1.00 79.94 120 VAL A N 1
ATOM 987 C CA . VAL A 1 120 ? 0.778 -1.629 12.843 1.00 79.94 120 VAL A CA 1
ATOM 988 C C . VAL A 1 120 ? 1.194 -3.033 13.274 1.00 79.94 120 VAL A C 1
ATOM 990 O O . VAL A 1 120 ? 2.359 -3.396 13.146 1.00 79.94 120 VAL A O 1
ATOM 993 N N . ASP A 1 121 ? 0.246 -3.830 13.756 1.00 70.75 121 ASP A N 1
ATOM 994 C CA . ASP A 1 121 ? 0.493 -5.232 14.081 1.00 70.75 121 ASP A CA 1
ATOM 995 C C . ASP A 1 121 ? 0.393 -6.116 12.825 1.00 70.75 121 ASP A C 1
ATOM 997 O O . ASP A 1 121 ? -0.259 -5.736 11.845 1.00 70.75 121 ASP A O 1
ATOM 1001 N N . PRO A 1 122 ? 0.985 -7.322 12.827 1.00 67.25 122 PRO A N 1
ATOM 1002 C CA . PRO A 1 122 ? 0.771 -8.289 11.759 1.00 67.25 122 PRO A CA 1
ATOM 1003 C C . PRO A 1 122 ? -0.722 -8.592 11.563 1.00 67.25 122 PRO A C 1
ATOM 1005 O O . PRO A 1 122 ? -1.429 -8.959 12.498 1.00 67.25 122 PRO A O 1
ATOM 1008 N N . TYR A 1 123 ? -1.207 -8.510 10.318 1.00 62.94 123 TYR A N 1
ATOM 1009 C CA . TYR A 1 123 ? -2.631 -8.718 10.002 1.00 62.94 123 TYR A CA 1
ATOM 1010 C C . TYR A 1 123 ? -3.150 -10.113 10.406 1.00 62.94 123 TYR A C 1
ATOM 1012 O O . TYR A 1 123 ? -4.338 -10.291 10.662 1.00 62.94 123 TYR A O 1
ATOM 1020 N N . ALA A 1 124 ? -2.264 -11.111 10.505 1.00 61.03 124 ALA A N 1
ATOM 1021 C CA . ALA A 1 124 ? -2.607 -12.448 10.988 1.00 61.03 124 ALA A CA 1
ATOM 1022 C C . ALA A 1 124 ? -3.222 -12.433 12.401 1.00 61.03 124 ALA A C 1
ATOM 1024 O O . ALA A 1 124 ? -4.125 -13.223 12.673 1.00 61.03 124 ALA A O 1
ATOM 1025 N N . ASP A 1 125 ? -2.798 -11.496 13.252 1.00 60.97 125 ASP A N 1
ATOM 1026 C CA . ASP A 1 125 ? -3.263 -11.352 14.635 1.00 60.97 125 ASP A CA 1
ATOM 1027 C C . ASP A 1 125 ? -4.611 -10.612 14.742 1.00 60.97 125 ASP A C 1
ATOM 1029 O O . ASP A 1 125 ? -5.177 -10.481 15.829 1.00 60.97 125 ASP A O 1
ATOM 1033 N N . LEU A 1 126 ? -5.150 -10.138 13.611 1.00 59.84 126 LEU A N 1
ATOM 1034 C CA . LEU A 1 126 ? -6.364 -9.317 13.530 1.00 59.84 126 LEU A CA 1
ATOM 1035 C C . LEU A 1 126 ? -7.581 -10.061 12.978 1.00 59.84 126 LEU A C 1
ATOM 1037 O O . LEU A 1 126 ? -8.662 -9.483 12.900 1.00 59.84 126 LEU A O 1
ATOM 1041 N N . ASP A 1 127 ? -7.434 -11.341 12.640 1.00 57.62 127 ASP A N 1
ATOM 1042 C CA . ASP A 1 127 ? -8.482 -12.189 12.046 1.00 57.62 127 ASP A CA 1
ATOM 1043 C C . ASP A 1 127 ? -9.763 -12.258 12.887 1.00 57.62 127 ASP A C 1
ATOM 1045 O O . ASP A 1 127 ? -10.889 -12.299 12.400 1.00 57.62 127 ASP A O 1
ATOM 1049 N N . ASP A 1 128 ? -9.570 -12.217 14.198 1.00 58.47 128 ASP A N 1
ATOM 1050 C CA . ASP A 1 128 ? -10.626 -12.243 15.196 1.00 58.47 128 ASP A CA 1
ATOM 1051 C C . ASP A 1 128 ? -11.423 -10.928 15.280 1.00 58.47 128 ASP A C 1
ATOM 1053 O O . ASP A 1 128 ? -12.481 -10.897 15.919 1.00 58.47 128 ASP A O 1
ATOM 1057 N N . VAL A 1 129 ? -10.897 -9.858 14.677 1.00 57.12 129 VAL A N 1
ATOM 1058 C CA . VAL A 1 129 ? -11.321 -8.461 14.847 1.00 57.12 129 VAL A CA 1
ATOM 1059 C C . VAL A 1 129 ? -11.805 -7.855 13.524 1.00 57.12 129 VAL A C 1
ATOM 1061 O O . VAL A 1 129 ? -12.794 -7.130 13.508 1.00 57.12 129 VAL A O 1
ATOM 1064 N N . LEU A 1 130 ? -11.165 -8.198 12.405 1.00 60.75 130 LEU A N 1
ATOM 1065 C CA . LEU A 1 130 ? -11.520 -7.767 11.048 1.00 60.75 130 LEU A CA 1
ATOM 1066 C C . LEU A 1 130 ? -12.323 -8.858 10.319 1.00 60.75 130 LEU A C 1
ATOM 1068 O O . LEU A 1 130 ? -11.991 -9.271 9.209 1.00 60.75 130 LEU A O 1
ATOM 1072 N N . LYS A 1 131 ? -13.374 -9.371 10.972 1.00 54.59 131 LYS A N 1
ATOM 1073 C CA . LYS A 1 131 ? -14.243 -10.406 10.398 1.00 54.59 131 LYS A CA 1
ATOM 1074 C C . LYS A 1 131 ? -15.055 -9.842 9.226 1.00 54.59 131 LYS A C 1
ATOM 1076 O O . LYS A 1 131 ? -16.060 -9.183 9.444 1.00 54.59 131 LYS A O 1
ATOM 1081 N N . HIS A 1 132 ? -14.649 -10.210 8.014 1.00 52.91 132 HIS A N 1
ATOM 1082 C CA . HIS A 1 132 ? -15.297 -9.947 6.722 1.00 52.91 132 HIS A CA 1
ATOM 1083 C C . HIS A 1 132 ? -15.145 -8.528 6.145 1.00 52.91 132 HIS A C 1
ATOM 1085 O O . HIS A 1 132 ? -15.177 -7.544 6.869 1.00 52.91 132 HIS A O 1
ATOM 1091 N N . PRO A 1 133 ? -14.993 -8.398 4.816 1.00 52.03 133 PRO A N 1
ATOM 1092 C CA . PRO A 1 133 ? -14.626 -7.139 4.192 1.00 52.03 133 PRO A CA 1
ATOM 1093 C C . PRO A 1 133 ? -15.883 -6.323 3.876 1.00 52.03 133 PRO A C 1
ATOM 1095 O O . PRO A 1 133 ? -16.515 -6.494 2.833 1.00 52.03 133 PRO A O 1
ATOM 1098 N N . ILE A 1 134 ? -16.275 -5.428 4.782 1.00 52.06 134 ILE A N 1
ATOM 1099 C CA . ILE A 1 134 ? -17.202 -4.355 4.414 1.00 52.06 134 ILE A CA 1
ATOM 1100 C C . ILE A 1 134 ? -16.422 -3.345 3.579 1.00 52.06 134 ILE A C 1
ATOM 1102 O O . ILE A 1 134 ? -15.362 -2.878 3.987 1.00 52.06 134 ILE A O 1
ATOM 1106 N N . LEU A 1 135 ? -16.957 -2.979 2.415 1.00 57.84 135 LEU A N 1
ATOM 1107 C CA . LEU A 1 135 ? -16.390 -1.919 1.591 1.00 57.84 135 LEU A CA 1
ATOM 1108 C C . LEU A 1 135 ? -16.466 -0.583 2.348 1.00 57.84 135 LEU A C 1
ATOM 1110 O O . LEU A 1 135 ? -17.522 0.046 2.432 1.00 57.84 135 LEU A O 1
ATOM 1114 N N . ILE A 1 136 ? -15.337 -0.138 2.892 1.00 65.44 136 ILE A N 1
ATOM 1115 C CA . ILE A 1 136 ? -15.226 1.159 3.562 1.00 65.44 136 ILE A CA 1
ATOM 1116 C C . ILE A 1 136 ? -15.026 2.218 2.475 1.00 65.44 136 ILE A C 1
ATOM 1118 O O . ILE A 1 136 ? -13.915 2.465 2.017 1.00 65.44 136 ILE A O 1
ATOM 1122 N N . ASN A 1 137 ? -16.131 2.807 2.015 1.00 62.12 137 ASN A N 1
ATOM 1123 C CA . ASN A 1 137 ? -16.149 3.672 0.829 1.00 62.12 137 ASN A CA 1
ATOM 1124 C C . ASN A 1 137 ? -15.326 4.962 0.957 1.00 62.12 137 ASN A C 1
ATOM 1126 O O . ASN A 1 137 ? -14.909 5.505 -0.064 1.00 62.12 137 ASN A O 1
ATOM 1130 N N . ASN A 1 138 ? -15.117 5.451 2.181 1.00 71.69 138 ASN A N 1
ATOM 1131 C CA . ASN A 1 138 ? -14.445 6.728 2.436 1.00 71.69 138 ASN A CA 1
ATOM 1132 C C . ASN A 1 138 ? -12.943 6.580 2.703 1.00 71.69 138 ASN A C 1
ATOM 1134 O O . ASN A 1 138 ? -12.257 7.591 2.833 1.00 71.69 138 ASN A O 1
ATOM 1138 N N . THR A 1 139 ? -12.437 5.346 2.787 1.00 74.62 139 THR A N 1
ATOM 1139 C CA . THR A 1 139 ? -11.023 5.066 3.037 1.00 74.62 139 THR A CA 1
ATOM 1140 C C . THR A 1 139 ? -10.325 4.710 1.734 1.00 74.62 139 THR A C 1
ATOM 1142 O O . THR A 1 139 ? -10.651 3.717 1.085 1.00 74.62 139 THR A O 1
ATOM 1145 N N . ASP A 1 140 ? -9.342 5.521 1.366 1.00 82.44 140 ASP A N 1
ATOM 1146 C CA . ASP A 1 140 ? -8.535 5.374 0.157 1.00 82.44 140 ASP A CA 1
ATOM 1147 C C . ASP A 1 140 ? -7.040 5.181 0.458 1.00 82.44 140 ASP A C 1
ATOM 1149 O O . ASP A 1 140 ? -6.284 4.847 -0.461 1.00 82.44 140 ASP A O 1
ATOM 1153 N N . SER A 1 141 ? -6.633 5.336 1.727 1.00 85.00 141 SER A N 1
ATOM 1154 C CA . SER A 1 141 ? -5.264 5.145 2.207 1.00 85.00 141 SER A CA 1
ATOM 1155 C C . SER A 1 141 ? -5.148 4.015 3.234 1.00 85.00 141 SER A C 1
ATOM 1157 O O . SER A 1 141 ? -5.828 4.009 4.265 1.00 85.00 141 SER A O 1
ATOM 1159 N N . PHE A 1 142 ? -4.246 3.067 2.975 1.00 83.81 142 PHE A N 1
ATOM 1160 C CA . PHE A 1 142 ? -3.993 1.918 3.844 1.00 83.81 142 PHE A CA 1
ATOM 1161 C C . PHE A 1 142 ? -2.504 1.731 4.118 1.00 83.81 142 PHE A C 1
ATOM 1163 O O . PHE A 1 142 ? -1.675 1.797 3.215 1.00 83.81 142 PHE A O 1
ATOM 1170 N N . SER A 1 143 ? -2.162 1.439 5.370 1.00 84.94 143 SER A N 1
ATOM 1171 C CA . SER A 1 143 ? -0.806 1.075 5.781 1.00 84.94 143 SER A CA 1
ATOM 1172 C C . SER A 1 143 ? -0.808 -0.263 6.505 1.00 84.94 143 SER A C 1
ATOM 1174 O O . SER A 1 143 ? -1.535 -0.424 7.480 1.00 84.94 143 SER A O 1
ATOM 1176 N N . PHE A 1 144 ? 0.037 -1.195 6.075 1.00 81.50 144 PHE A N 1
ATOM 1177 C CA . PHE A 1 144 ? 0.214 -2.506 6.695 1.00 81.50 144 PHE A CA 1
ATOM 1178 C C . PHE A 1 144 ? 1.673 -2.712 7.090 1.00 81.50 144 PHE A C 1
ATOM 1180 O O . PHE A 1 144 ? 2.579 -2.472 6.291 1.00 81.50 144 PHE A O 1
ATOM 1187 N N . ALA A 1 145 ? 1.918 -3.205 8.302 1.00 77.19 145 ALA A N 1
ATOM 1188 C CA . ALA A 1 145 ? 3.269 -3.535 8.750 1.00 77.19 145 ALA A CA 1
ATOM 1189 C C . ALA A 1 145 ? 3.901 -4.690 7.956 1.00 77.19 145 ALA A C 1
ATOM 1191 O O . ALA A 1 145 ? 5.096 -4.668 7.672 1.00 77.19 145 ALA A O 1
ATOM 1192 N N . SER A 1 146 ? 3.108 -5.680 7.551 1.00 75.69 146 SER A N 1
ATOM 1193 C CA . SER A 1 146 ? 3.572 -6.800 6.733 1.00 75.69 146 SER A CA 1
ATOM 1194 C C . SER A 1 146 ? 2.491 -7.283 5.775 1.00 75.69 146 SER A C 1
ATOM 1196 O O . SER A 1 146 ? 1.292 -7.224 6.060 1.00 75.69 146 SER A O 1
ATOM 1198 N N . PHE A 1 147 ? 2.924 -7.765 4.615 1.00 76.38 147 PHE A N 1
ATOM 1199 C CA . PHE A 1 147 ? 2.052 -8.362 3.624 1.00 76.38 147 PHE A CA 1
ATOM 1200 C C . PHE A 1 147 ? 1.742 -9.815 3.970 1.00 76.38 147 PHE A C 1
ATOM 1202 O O . PHE A 1 147 ? 2.635 -10.623 4.217 1.00 76.38 147 PHE A O 1
ATOM 1209 N N . THR A 1 148 ? 0.462 -10.169 3.918 1.00 78.06 148 THR A N 1
ATOM 1210 C CA . THR A 1 148 ? -0.020 -11.541 4.106 1.00 78.06 148 THR A CA 1
ATOM 1211 C C . THR A 1 148 ? -1.073 -11.864 3.049 1.00 78.06 148 THR A C 1
ATOM 1213 O O . THR A 1 148 ? -1.631 -10.955 2.434 1.00 78.06 148 THR A O 1
ATOM 1216 N N . GLN A 1 149 ? -1.404 -13.147 2.865 1.00 74.94 149 GLN A N 1
ATOM 1217 C CA . GLN A 1 149 ? -2.514 -13.544 1.988 1.00 74.94 149 GLN A CA 1
ATOM 1218 C C . GLN A 1 149 ? -3.817 -12.818 2.355 1.00 74.94 149 GLN A C 1
ATOM 1220 O O . GLN A 1 149 ? -4.552 -12.387 1.482 1.00 74.94 149 GLN A O 1
ATOM 1225 N N . LYS A 1 150 ? -4.055 -12.581 3.645 1.00 74.50 150 LYS A N 1
ATOM 1226 C CA . LYS A 1 150 ? -5.250 -11.877 4.116 1.00 74.50 150 LYS A CA 1
ATOM 1227 C C . LYS A 1 150 ? -5.256 -10.394 3.749 1.00 74.50 150 LYS A C 1
ATOM 1229 O O . LYS A 1 150 ? -6.304 -9.857 3.415 1.00 74.50 150 LYS A O 1
ATOM 1234 N N . VAL A 1 151 ? -4.091 -9.738 3.764 1.00 76.12 151 VAL A N 1
ATOM 1235 C CA . VAL A 1 151 ? -3.947 -8.371 3.228 1.00 76.12 151 VAL A CA 1
ATOM 1236 C C . VAL A 1 151 ? -4.272 -8.364 1.735 1.00 76.12 151 VAL A C 1
ATOM 1238 O O . VAL A 1 151 ? -4.934 -7.450 1.259 1.00 76.12 151 VAL A O 1
ATOM 1241 N N . CYS A 1 152 ? -3.866 -9.403 1.003 1.00 76.19 152 CYS A N 1
ATOM 1242 C CA . CYS A 1 152 ? -4.243 -9.575 -0.396 1.00 76.19 152 CYS A CA 1
ATOM 1243 C C . CYS A 1 152 ? -5.767 -9.685 -0.564 1.00 76.19 152 CYS A C 1
ATOM 1245 O O . CYS A 1 152 ? -6.354 -8.919 -1.324 1.00 76.19 152 CYS A O 1
ATOM 1247 N N . ASP A 1 153 ? -6.412 -10.575 0.194 1.00 75.81 153 ASP A N 1
ATOM 1248 C CA . ASP A 1 153 ? -7.864 -10.783 0.150 1.00 75.81 153 ASP A CA 1
ATOM 1249 C C . ASP A 1 153 ? -8.625 -9.493 0.504 1.00 75.81 153 ASP A C 1
ATOM 1251 O O . ASP A 1 153 ? -9.592 -9.128 -0.167 1.00 75.81 153 ASP A O 1
ATOM 1255 N N . PHE A 1 154 ? -8.139 -8.750 1.504 1.00 77.25 154 PHE A N 1
ATOM 1256 C CA . PHE A 1 154 ? -8.642 -7.425 1.857 1.00 77.25 154 PHE A CA 1
ATOM 1257 C C . PHE A 1 154 ? -8.534 -6.453 0.672 1.00 77.25 154 PHE A C 1
ATOM 1259 O O . PHE A 1 154 ? -9.526 -5.872 0.233 1.00 77.25 154 PHE A O 1
ATOM 1266 N N . LEU A 1 155 ? -7.344 -6.309 0.090 1.00 76.69 155 LEU A N 1
ATOM 1267 C CA . LEU A 1 155 ? -7.099 -5.391 -1.023 1.00 76.69 155 LEU A CA 1
ATOM 1268 C C . LEU A 1 155 ? -7.886 -5.760 -2.293 1.00 76.69 155 LEU A C 1
ATOM 1270 O O . LEU A 1 155 ? -8.241 -4.871 -3.061 1.00 76.69 155 LEU A O 1
ATOM 1274 N N . ILE A 1 156 ? -8.207 -7.039 -2.509 1.00 75.38 156 ILE A N 1
ATOM 1275 C CA . ILE A 1 156 ? -9.070 -7.493 -3.614 1.00 75.38 156 ILE A CA 1
ATOM 1276 C C . ILE A 1 156 ? -10.495 -6.950 -3.487 1.00 75.38 156 ILE A C 1
ATOM 1278 O O . ILE A 1 156 ? -11.141 -6.643 -4.496 1.00 75.38 156 ILE A O 1
ATOM 1282 N N . VAL A 1 157 ? -10.991 -6.814 -2.259 1.00 74.19 157 VAL A N 1
ATOM 1283 C CA . VAL A 1 157 ? -12.336 -6.291 -2.005 1.00 74.19 157 VAL A CA 1
ATOM 1284 C C . VAL A 1 157 ? -12.350 -4.764 -2.071 1.00 74.19 157 VAL A C 1
ATOM 1286 O O . VAL A 1 157 ? -13.285 -4.173 -2.613 1.00 74.19 157 VAL A O 1
ATOM 1289 N N . HIS A 1 158 ? -11.279 -4.113 -1.620 1.00 75.62 158 HIS A N 1
ATOM 1290 C CA . HIS A 1 158 ? -11.156 -2.656 -1.565 1.00 75.62 158 HIS A CA 1
ATOM 1291 C C . HIS A 1 158 ? -10.529 -2.044 -2.835 1.00 75.62 158 HIS A C 1
ATOM 1293 O O . HIS A 1 158 ? -9.613 -1.238 -2.753 1.00 75.62 158 HIS A O 1
ATOM 1299 N N . LYS A 1 159 ? -11.081 -2.322 -4.026 1.00 76.19 159 LYS A N 1
ATOM 1300 C CA . LYS A 1 159 ? -10.533 -1.924 -5.356 1.00 76.19 159 LYS A CA 1
ATOM 1301 C C . LYS A 1 159 ? -10.325 -0.416 -5.617 1.00 76.19 159 LYS A C 1
ATOM 1303 O O . LYS A 1 159 ? -9.930 -0.019 -6.718 1.00 76.19 159 LYS A O 1
ATOM 1308 N N . ARG A 1 160 ? -10.676 0.437 -4.654 1.00 77.56 160 ARG A N 1
ATOM 1309 C CA . ARG A 1 160 ? -10.572 1.903 -4.708 1.00 77.56 160 ARG A CA 1
ATOM 1310 C C . ARG A 1 160 ? -9.386 2.449 -3.913 1.00 77.56 160 ARG A C 1
ATOM 1312 O O . ARG A 1 160 ? -9.275 3.667 -3.814 1.00 77.56 160 ARG A O 1
ATOM 1319 N N . VAL A 1 161 ? -8.528 1.589 -3.355 1.00 83.12 161 VAL A N 1
ATOM 1320 C CA . VAL A 1 161 ? -7.301 2.041 -2.690 1.00 83.12 161 VAL A CA 1
ATOM 1321 C C . VAL A 1 161 ? -6.481 2.875 -3.673 1.00 83.12 161 VAL A C 1
ATOM 1323 O O . VAL A 1 161 ? -6.165 2.409 -4.768 1.00 83.12 161 VAL A O 1
ATOM 1326 N N . ARG A 1 162 ? -6.162 4.107 -3.272 1.00 86.06 162 ARG A N 1
ATOM 1327 C CA . ARG A 1 162 ? -5.309 5.034 -4.027 1.00 86.06 162 ARG A CA 1
ATOM 1328 C C . ARG A 1 162 ? -3.902 5.082 -3.461 1.00 86.06 162 ARG A C 1
ATOM 1330 O O . ARG A 1 162 ? -2.946 5.146 -4.224 1.00 86.06 162 ARG A O 1
ATOM 1337 N N . HIS A 1 163 ? -3.784 4.994 -2.139 1.00 87.94 163 HIS A N 1
ATOM 1338 C CA . HIS A 1 163 ? -2.516 5.070 -1.429 1.00 87.94 163 HIS A CA 1
ATOM 1339 C C . HIS A 1 163 ? -2.330 3.813 -0.585 1.00 87.94 163 HIS A C 1
ATOM 1341 O O . HIS A 1 163 ? -3.164 3.477 0.257 1.00 87.94 163 HIS A O 1
ATOM 1347 N N . LEU A 1 164 ? -1.231 3.103 -0.805 1.00 87.38 164 LEU A N 1
ATOM 1348 C CA . LEU A 1 164 ? -0.921 1.876 -0.089 1.00 87.38 164 LEU A CA 1
ATOM 1349 C C . LEU A 1 164 ? 0.512 1.922 0.422 1.00 87.38 164 LEU A C 1
ATOM 1351 O O . LEU A 1 164 ? 1.435 2.226 -0.319 1.00 87.38 164 LEU A O 1
ATOM 1355 N N . SER A 1 165 ? 0.707 1.592 1.690 1.00 87.12 165 SER A N 1
ATOM 1356 C CA . SER A 1 165 ? 2.019 1.451 2.310 1.00 87.12 165 SER A CA 1
ATOM 1357 C C . SER A 1 165 ? 2.127 0.053 2.899 1.00 87.12 165 SER A C 1
ATOM 1359 O O . SER A 1 165 ? 1.272 -0.372 3.676 1.00 87.12 165 SER A O 1
ATOM 1361 N N . ILE A 1 166 ? 3.160 -0.686 2.516 1.00 83.88 166 ILE A N 1
ATOM 1362 C CA . ILE A 1 166 ? 3.411 -2.047 2.979 1.00 83.88 166 ILE A CA 1
ATOM 1363 C C . ILE A 1 166 ? 4.828 -2.097 3.541 1.00 83.88 166 ILE A C 1
ATOM 1365 O O . ILE A 1 166 ? 5.782 -1.656 2.904 1.00 83.88 166 ILE A O 1
ATOM 1369 N N . GLY A 1 167 ? 4.974 -2.626 4.753 1.00 77.06 167 GLY A N 1
ATOM 1370 C CA . GLY A 1 167 ? 6.280 -2.799 5.372 1.00 77.06 167 GLY A CA 1
ATOM 1371 C C . GLY A 1 167 ? 7.102 -3.867 4.653 1.00 77.06 167 GLY A C 1
ATOM 1372 O O . GLY A 1 167 ? 7.936 -3.542 3.815 1.00 77.06 167 GLY A O 1
ATOM 1373 N N . GLU A 1 168 ? 6.852 -5.136 4.970 1.00 75.06 168 GLU A N 1
ATOM 1374 C CA . GLU A 1 168 ? 7.504 -6.290 4.333 1.00 75.06 168 GLU A CA 1
ATOM 1375 C C . GLU A 1 168 ? 6.607 -6.962 3.294 1.00 75.06 168 GLU A C 1
ATOM 1377 O O . GLU A 1 168 ? 5.424 -7.182 3.549 1.00 75.06 168 GLU A O 1
ATOM 1382 N N . VAL A 1 169 ? 7.159 -7.321 2.130 1.00 73.38 169 VAL A N 1
ATOM 1383 C CA . VAL A 1 169 ? 6.398 -7.973 1.060 1.00 73.38 169 VAL A CA 1
ATOM 1384 C C . VAL A 1 169 ? 7.282 -8.780 0.107 1.00 73.38 169 VAL A C 1
ATOM 1386 O O . VAL A 1 169 ? 8.425 -8.417 -0.145 1.00 73.38 169 VAL A O 1
ATOM 1389 N N . ARG A 1 170 ? 6.733 -9.868 -0.455 1.00 66.00 170 ARG A N 1
ATOM 1390 C CA . ARG A 1 170 ? 7.351 -10.665 -1.532 1.00 66.00 170 ARG A CA 1
ATOM 1391 C C . ARG A 1 170 ? 6.642 -10.437 -2.873 1.00 66.00 170 ARG A C 1
ATOM 1393 O O . ARG A 1 170 ? 5.421 -10.260 -2.895 1.00 66.00 170 ARG A O 1
ATOM 1400 N N . ALA A 1 171 ? 7.372 -10.524 -3.990 1.00 62.53 171 ALA A N 1
ATOM 1401 C CA . ALA A 1 171 ? 6.863 -10.209 -5.334 1.00 62.53 171 ALA A CA 1
ATOM 1402 C C . ALA A 1 171 ? 5.551 -10.899 -5.771 1.00 62.53 171 ALA A C 1
ATOM 1404 O O . ALA A 1 171 ? 4.705 -10.206 -6.342 1.00 62.53 171 ALA A O 1
ATOM 1405 N N . PRO A 1 172 ? 5.288 -12.197 -5.493 1.00 66.12 172 PRO A N 1
ATOM 1406 C CA . PRO A 1 172 ? 4.023 -12.822 -5.903 1.00 66.12 172 PRO A CA 1
ATOM 1407 C C . PRO A 1 172 ? 2.786 -12.152 -5.281 1.00 66.12 172 PRO A C 1
ATOM 1409 O O . PRO A 1 172 ? 1.732 -12.053 -5.910 1.00 66.12 172 PRO A O 1
ATOM 1412 N N . GLY A 1 173 ? 2.929 -11.641 -4.054 1.00 71.25 173 GLY A N 1
ATOM 1413 C CA . GLY A 1 173 ? 1.881 -10.894 -3.366 1.00 71.25 173 GLY A CA 1
ATOM 1414 C C . GLY A 1 173 ? 1.583 -9.551 -4.029 1.00 71.25 173 GLY A C 1
ATOM 1415 O O . GLY A 1 173 ? 0.426 -9.194 -4.235 1.00 71.25 173 GLY A O 1
ATOM 1416 N N . LEU A 1 174 ? 2.632 -8.845 -4.448 1.00 72.75 174 LEU A N 1
ATOM 1417 C CA . LEU A 1 174 ? 2.555 -7.511 -5.051 1.00 72.75 174 LEU A CA 1
ATOM 1418 C C . LEU A 1 174 ? 1.892 -7.509 -6.419 1.00 72.75 174 LEU A C 1
ATOM 1420 O O . LEU A 1 174 ? 1.101 -6.616 -6.721 1.00 72.75 174 LEU A O 1
ATOM 1424 N N . ALA A 1 175 ? 2.162 -8.537 -7.225 1.00 77.25 175 ALA A N 1
ATOM 1425 C CA . ALA A 1 175 ? 1.510 -8.685 -8.518 1.00 77.25 175 ALA A CA 1
ATOM 1426 C C . ALA A 1 175 ? -0.018 -8.728 -8.384 1.00 77.25 175 ALA A C 1
ATOM 1428 O O . ALA A 1 175 ? -0.745 -8.155 -9.199 1.00 77.25 175 ALA A O 1
ATOM 1429 N N . THR A 1 176 ? -0.499 -9.383 -7.328 1.00 77.62 176 THR A N 1
ATOM 1430 C CA . THR A 1 176 ? -1.926 -9.474 -7.027 1.00 77.62 176 THR A CA 1
ATOM 1431 C C . THR A 1 176 ? -2.474 -8.139 -6.532 1.00 77.62 176 THR A C 1
ATOM 1433 O O . THR A 1 176 ? -3.536 -7.726 -6.989 1.00 77.62 176 THR A O 1
ATOM 1436 N N . VAL A 1 177 ? -1.728 -7.417 -5.688 1.00 79.25 177 VAL A N 1
ATOM 1437 C CA . VAL A 1 177 ? -2.103 -6.077 -5.198 1.00 79.25 177 VAL A CA 1
ATOM 1438 C C . VAL A 1 177 ? -2.349 -5.100 -6.342 1.00 79.25 177 VAL A C 1
ATOM 1440 O O . VAL A 1 177 ? -3.424 -4.504 -6.407 1.00 79.25 177 VAL A O 1
ATOM 1443 N N . VAL A 1 178 ? -1.379 -4.958 -7.248 1.00 79.75 178 VAL A N 1
ATOM 1444 C CA . VAL A 1 178 ? -1.455 -3.999 -8.362 1.00 79.75 178 VAL A CA 1
ATOM 1445 C C . VAL A 1 178 ? -2.584 -4.381 -9.323 1.00 79.75 178 VAL A C 1
ATOM 1447 O O . VAL A 1 178 ? -3.369 -3.532 -9.727 1.00 79.75 178 VAL A O 1
ATOM 1450 N N . LYS A 1 179 ? -2.748 -5.676 -9.634 1.00 80.81 179 LYS A N 1
ATOM 1451 C CA . LYS A 1 179 ? -3.870 -6.152 -10.465 1.00 80.81 179 LYS A CA 1
ATOM 1452 C C . LYS A 1 179 ? -5.236 -5.900 -9.825 1.00 80.81 179 LYS A C 1
ATOM 1454 O O . LYS A 1 179 ? -6.201 -5.615 -10.529 1.00 80.81 179 LYS A O 1
ATOM 1459 N N . ALA A 1 180 ? -5.330 -6.048 -8.508 1.00 79.31 180 ALA A N 1
ATOM 1460 C CA . ALA A 1 180 ? -6.577 -5.907 -7.772 1.00 79.31 180 ALA A CA 1
ATOM 1461 C C . ALA A 1 180 ? -7.010 -4.445 -7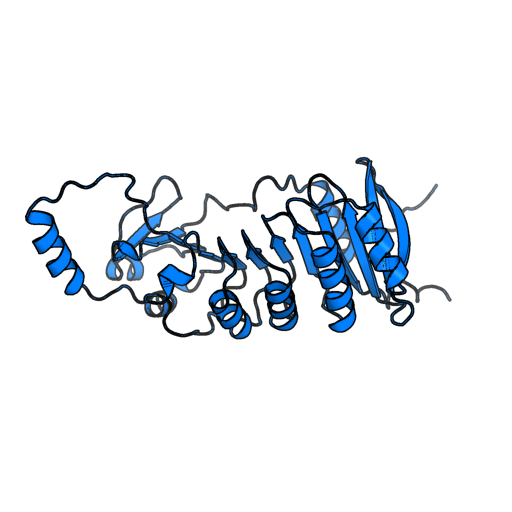.571 1.00 79.31 180 ALA A C 1
ATOM 1463 O O . ALA A 1 180 ? -8.202 -4.190 -7.394 1.00 79.31 180 ALA A O 1
ATOM 1464 N N . ASN A 1 181 ? -6.070 -3.494 -7.625 1.00 82.12 181 ASN A N 1
ATOM 1465 C CA . ASN A 1 181 ? -6.295 -2.088 -7.285 1.00 82.12 181 ASN A CA 1
ATOM 1466 C C . ASN A 1 181 ? -5.985 -1.159 -8.466 1.00 82.12 181 ASN A C 1
ATOM 1468 O O . ASN A 1 181 ? -5.021 -0.405 -8.416 1.00 82.12 181 ASN A O 1
ATOM 1472 N N . PRO A 1 182 ? -6.833 -1.125 -9.510 1.00 79.00 182 PRO A N 1
ATOM 1473 C CA . PRO A 1 182 ? -6.600 -0.300 -10.702 1.00 79.00 182 PRO A CA 1
ATOM 1474 C C . PRO A 1 182 ? -6.647 1.218 -10.440 1.00 79.00 182 PRO A C 1
ATOM 1476 O O . PRO A 1 182 ? -6.364 2.011 -11.339 1.00 79.00 182 PRO A O 1
ATOM 1479 N N . SER A 1 183 ? -7.072 1.628 -9.241 1.00 82.50 183 SER A N 1
ATOM 1480 C CA . SER A 1 183 ? -7.098 3.029 -8.799 1.00 82.50 183 SER A CA 1
ATOM 1481 C C . SER A 1 183 ? -5.860 3.418 -7.988 1.00 82.50 183 SER A C 1
ATOM 1483 O O . SER A 1 183 ? -5.826 4.531 -7.477 1.00 82.50 183 SER A O 1
ATOM 1485 N N . LEU A 1 184 ? -4.885 2.517 -7.838 1.00 85.25 184 LEU A N 1
ATOM 1486 C CA . LEU A 1 184 ? -3.679 2.770 -7.062 1.00 85.25 184 LEU A CA 1
ATOM 1487 C C . LEU A 1 184 ? -2.846 3.869 -7.737 1.00 85.25 184 LEU A C 1
ATOM 1489 O O . LEU A 1 184 ? -2.436 3.735 -8.887 1.00 85.25 184 LEU A O 1
ATOM 1493 N N . GLU A 1 185 ? -2.631 4.961 -7.017 1.00 85.56 185 GLU A N 1
ATOM 1494 C CA . GLU A 1 185 ? -1.843 6.120 -7.445 1.00 85.56 185 GLU A CA 1
ATOM 1495 C C . GLU A 1 185 ? -0.440 6.059 -6.816 1.00 85.56 185 GLU A C 1
ATOM 1497 O O . GLU A 1 185 ? 0.549 6.440 -7.445 1.00 85.56 185 GLU A O 1
ATOM 1502 N N . TYR A 1 186 ? -0.339 5.522 -5.593 1.00 86.19 186 TYR A N 1
ATOM 1503 C CA . TYR A 1 186 ? 0.906 5.455 -4.833 1.00 86.19 186 TYR A CA 1
ATOM 1504 C C . TYR A 1 186 ? 1.031 4.158 -4.019 1.00 86.19 186 TYR A C 1
ATOM 1506 O O . TYR A 1 186 ? 0.151 3.822 -3.222 1.00 86.19 186 TYR A O 1
ATOM 1514 N N . LEU A 1 187 ? 2.158 3.461 -4.172 1.00 87.25 187 LEU A N 1
ATOM 1515 C CA . LEU A 1 187 ? 2.548 2.274 -3.416 1.00 87.25 187 LEU A CA 1
ATOM 1516 C C . LEU A 1 187 ? 3.918 2.489 -2.764 1.00 87.25 187 LEU A C 1
ATOM 1518 O O . LEU A 1 187 ? 4.929 2.565 -3.452 1.00 87.25 187 LEU A O 1
ATOM 1522 N N . PHE A 1 188 ? 3.965 2.516 -1.436 1.00 86.75 188 PHE A N 1
ATOM 1523 C CA . PHE A 1 188 ? 5.204 2.568 -0.667 1.00 86.75 188 PHE A CA 1
ATOM 1524 C C . PHE A 1 188 ? 5.569 1.196 -0.110 1.00 86.75 188 PHE A C 1
ATOM 1526 O O . PHE A 1 188 ? 4.749 0.546 0.541 1.00 86.75 188 PHE A O 1
ATOM 1533 N N . ILE A 1 189 ? 6.811 0.773 -0.316 1.00 84.50 189 ILE A N 1
ATOM 1534 C CA . ILE A 1 189 ? 7.352 -0.498 0.158 1.00 84.50 189 ILE A CA 1
ATOM 1535 C C . ILE A 1 189 ? 8.565 -0.203 1.043 1.00 84.50 189 ILE A C 1
ATOM 1537 O O . ILE A 1 189 ? 9.597 0.282 0.580 1.00 84.50 189 ILE A O 1
ATOM 1541 N N . ARG A 1 190 ? 8.463 -0.507 2.342 1.00 80.31 190 ARG A N 1
ATOM 1542 C CA . ARG A 1 190 ? 9.568 -0.250 3.294 1.00 80.31 190 ARG A CA 1
ATOM 1543 C C . ARG A 1 190 ? 10.677 -1.294 3.228 1.00 80.31 190 ARG A C 1
ATOM 1545 O O . ARG A 1 190 ? 11.764 -1.077 3.758 1.00 80.31 190 ARG A O 1
ATOM 1552 N N . TYR A 1 191 ? 10.405 -2.434 2.610 1.00 78.38 191 TYR A N 1
ATOM 1553 C CA . TYR A 1 191 ? 11.365 -3.512 2.453 1.00 78.38 191 TYR A CA 1
ATOM 1554 C C . TYR A 1 191 ? 12.237 -3.330 1.209 1.00 78.38 191 TYR A C 1
ATOM 1556 O O . TYR A 1 191 ? 11.844 -2.699 0.229 1.00 78.38 191 TYR A O 1
ATOM 1564 N N . GLN A 1 192 ? 13.441 -3.892 1.261 1.00 80.62 192 GLN A N 1
ATOM 1565 C CA . GLN A 1 192 ? 14.355 -3.903 0.128 1.00 80.62 192 GLN A CA 1
ATOM 1566 C C . GLN A 1 192 ? 13.890 -4.919 -0.916 1.00 80.62 192 GLN A C 1
ATOM 1568 O O . GLN A 1 192 ? 13.785 -6.104 -0.616 1.00 80.62 192 GLN A O 1
ATOM 1573 N N . LEU A 1 193 ? 13.679 -4.477 -2.152 1.00 78.88 193 LEU A N 1
ATOM 1574 C CA . LEU A 1 193 ? 13.344 -5.385 -3.248 1.00 78.88 193 LEU A CA 1
ATOM 1575 C C . LEU A 1 193 ? 14.599 -5.975 -3.905 1.00 78.88 193 LEU A C 1
ATOM 1577 O O . LEU A 1 193 ? 15.631 -5.303 -4.047 1.00 78.88 193 LEU A O 1
ATOM 1581 N N . LEU A 1 194 ? 1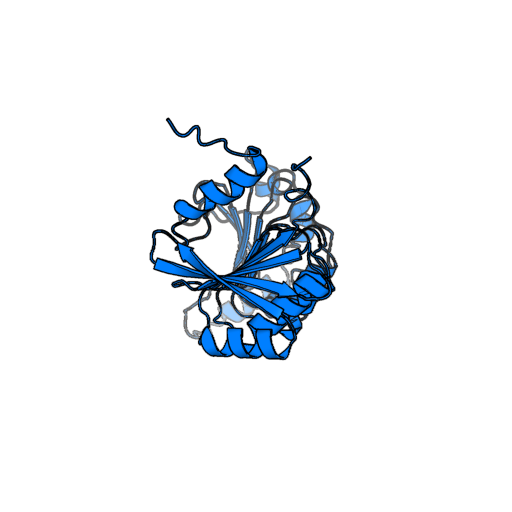4.492 -7.230 -4.348 1.00 82.50 194 LEU A N 1
ATOM 1582 C CA . LEU A 1 194 ? 15.487 -7.855 -5.216 1.00 82.50 194 LEU A CA 1
ATOM 1583 C C . LEU A 1 194 ? 15.317 -7.360 -6.660 1.00 82.50 194 LEU A C 1
ATOM 1585 O O . LEU A 1 194 ? 14.220 -6.981 -7.074 1.00 82.50 194 LEU A O 1
ATOM 1589 N N . ALA A 1 195 ? 16.382 -7.423 -7.462 1.00 82.12 195 ALA A N 1
ATOM 1590 C CA . ALA A 1 195 ? 16.347 -7.044 -8.877 1.00 82.12 195 ALA A CA 1
ATOM 1591 C C . ALA A 1 195 ? 15.251 -7.786 -9.670 1.00 82.12 195 ALA A C 1
ATOM 1593 O O . ALA A 1 195 ? 14.570 -7.194 -10.509 1.00 82.12 195 ALA A O 1
ATOM 1594 N N . ILE A 1 196 ? 15.025 -9.068 -9.361 1.00 83.56 196 ILE A N 1
ATOM 1595 C CA . ILE A 1 196 ? 13.963 -9.877 -9.976 1.00 83.56 196 ILE A CA 1
ATOM 1596 C C . ILE A 1 196 ? 12.550 -9.403 -9.596 1.00 83.56 196 ILE A C 1
ATOM 1598 O O . ILE A 1 196 ? 11.627 -9.484 -10.411 1.00 83.56 196 ILE A O 1
ATOM 1602 N N . ASP A 1 197 ? 12.375 -8.865 -8.386 1.00 82.44 197 ASP A N 1
ATOM 1603 C CA . ASP A 1 197 ? 11.097 -8.311 -7.938 1.00 82.44 197 ASP A CA 1
ATOM 1604 C C . ASP A 1 197 ? 10.798 -7.017 -8.706 1.00 82.44 197 ASP A C 1
ATOM 1606 O O . ASP A 1 197 ? 9.687 -6.832 -9.201 1.00 82.44 197 ASP A O 1
AT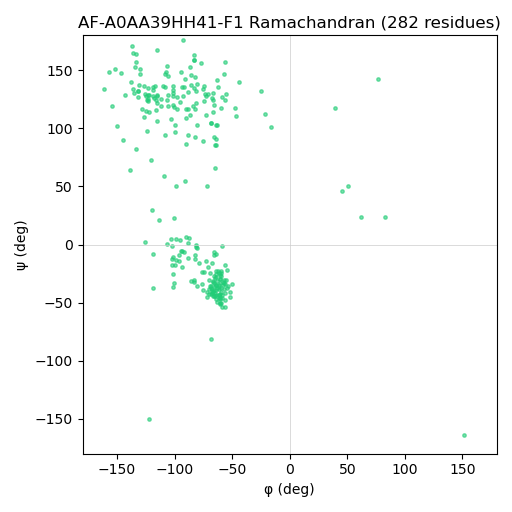OM 1610 N N . VAL A 1 198 ? 11.812 -6.160 -8.884 1.00 83.69 198 VAL A N 1
ATOM 1611 C CA . VAL A 1 198 ? 11.724 -4.926 -9.685 1.00 83.69 198 VAL A CA 1
ATOM 1612 C C . VAL A 1 198 ? 11.372 -5.232 -11.138 1.00 83.69 198 VAL A C 1
ATOM 1614 O O . VAL A 1 198 ? 10.458 -4.617 -11.685 1.00 83.69 198 VAL A O 1
ATOM 1617 N N . LEU A 1 199 ? 12.033 -6.218 -11.755 1.00 85.00 199 LEU A N 1
ATOM 1618 C CA . LEU A 1 199 ? 11.683 -6.666 -13.105 1.00 85.00 199 LEU A 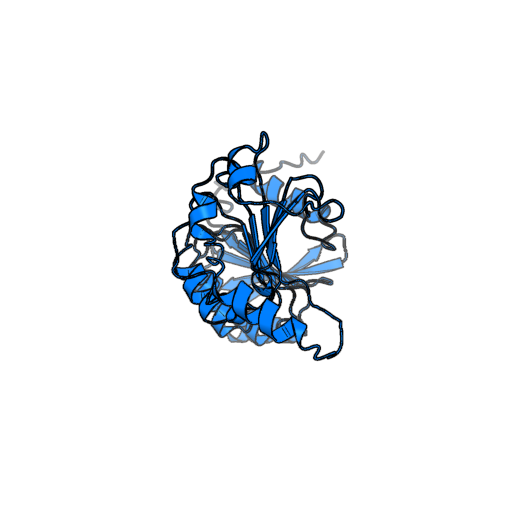CA 1
ATOM 1619 C C . LEU A 1 199 ? 10.212 -7.084 -13.184 1.00 85.00 199 LEU A C 1
ATOM 1621 O O . LEU A 1 199 ? 9.491 -6.650 -14.082 1.00 85.00 199 LEU A O 1
ATOM 1625 N N . SER A 1 200 ? 9.771 -7.897 -12.222 1.00 83.19 200 SER A N 1
ATOM 1626 C CA . SER A 1 200 ? 8.395 -8.390 -12.163 1.00 83.19 200 SER A CA 1
ATOM 1627 C C . SER A 1 200 ? 7.388 -7.24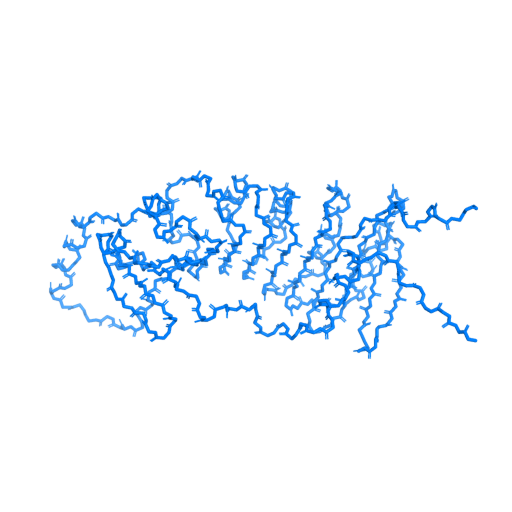0 -12.065 1.00 83.19 200 SER A C 1
ATOM 1629 O O . SER A 1 200 ? 6.334 -7.300 -12.694 1.00 83.19 200 SER A O 1
ATOM 1631 N N . PHE A 1 201 ? 7.709 -6.169 -11.328 1.00 82.00 201 PHE A N 1
ATOM 1632 C CA . PHE A 1 201 ? 6.883 -4.961 -11.272 1.00 82.00 201 PHE A CA 1
ATOM 1633 C C . PHE A 1 201 ? 6.770 -4.262 -12.618 1.00 82.00 201 PHE A C 1
ATOM 1635 O O . PHE A 1 201 ? 5.663 -3.944 -13.047 1.00 82.00 201 PHE A O 1
ATOM 1642 N N . VAL A 1 202 ? 7.899 -4.037 -13.287 1.00 85.50 202 VAL A N 1
ATOM 1643 C CA . VAL A 1 202 ? 7.911 -3.381 -14.596 1.00 85.50 202 VAL A CA 1
ATOM 1644 C C . VAL A 1 202 ? 7.093 -4.205 -15.593 1.00 85.50 202 VAL A C 1
ATOM 1646 O O . VAL A 1 202 ? 6.168 -3.678 -16.207 1.00 85.50 202 VAL A O 1
ATOM 1649 N N . GLU A 1 203 ? 7.346 -5.514 -15.693 1.00 83.38 203 GLU A N 1
ATOM 1650 C CA . GLU A 1 203 ? 6.584 -6.415 -16.569 1.00 83.38 203 GLU A CA 1
ATOM 1651 C C . GLU A 1 203 ? 5.075 -6.372 -16.267 1.00 83.38 203 GLU A C 1
ATOM 1653 O O . GLU A 1 203 ? 4.251 -6.313 -17.183 1.00 83.38 203 GLU A O 1
ATOM 1658 N N . LEU A 1 204 ? 4.698 -6.350 -14.986 1.00 81.56 204 LEU A N 1
ATOM 1659 C CA . LEU A 1 204 ? 3.306 -6.279 -14.555 1.00 81.56 204 LEU A CA 1
ATOM 1660 C C . LEU A 1 204 ? 2.630 -4.959 -14.941 1.00 81.56 204 LEU A C 1
ATOM 1662 O O . LEU A 1 204 ? 1.488 -4.978 -15.406 1.00 81.56 204 LEU A O 1
ATOM 1666 N N . LEU A 1 205 ? 3.304 -3.823 -14.752 1.00 82.50 205 LEU A N 1
ATOM 1667 C CA . LEU A 1 205 ? 2.777 -2.499 -15.099 1.00 82.50 205 LEU A CA 1
ATOM 1668 C C . LEU A 1 205 ? 2.489 -2.408 -16.603 1.00 82.50 205 LEU A C 1
ATOM 1670 O O . LEU A 1 205 ? 1.405 -1.977 -16.999 1.00 82.50 205 LEU A O 1
ATOM 1674 N N . PHE A 1 206 ? 3.391 -2.935 -17.436 1.00 79.19 206 PHE A N 1
ATOM 1675 C CA . PHE A 1 206 ? 3.170 -3.060 -18.878 1.00 79.19 206 PHE A CA 1
ATOM 1676 C C . PHE A 1 206 ? 2.019 -4.013 -19.220 1.00 79.19 206 PHE A C 1
ATOM 1678 O O . PHE A 1 206 ? 1.144 -3.664 -20.014 1.00 79.19 206 PHE A O 1
ATOM 1685 N N . ALA A 1 207 ? 1.977 -5.200 -18.605 1.00 78.88 207 ALA A N 1
ATOM 1686 C CA . ALA A 1 207 ? 0.939 -6.198 -18.868 1.00 78.88 207 ALA A CA 1
ATOM 1687 C C . ALA A 1 207 ? -0.466 -5.714 -18.476 1.00 78.88 207 ALA A C 1
ATOM 1689 O O . ALA A 1 207 ? -1.456 -6.100 -19.098 1.00 78.88 207 ALA A O 1
ATOM 1690 N N . THR A 1 208 ? -0.560 -4.876 -17.444 1.00 75.88 208 THR A N 1
ATOM 1691 C CA . THR A 1 208 ? -1.834 -4.367 -16.922 1.00 75.88 208 THR A CA 1
ATOM 1692 C C . THR A 1 208 ? -2.216 -2.997 -17.474 1.00 75.88 208 THR A C 1
ATOM 1694 O O . THR A 1 208 ? -3.351 -2.575 -17.263 1.00 75.88 208 THR A O 1
ATOM 1697 N N . LYS A 1 209 ? -1.311 -2.315 -18.197 1.00 70.94 209 LYS A N 1
ATOM 1698 C CA . LYS A 1 209 ? -1.477 -0.920 -18.644 1.00 70.94 209 LYS A CA 1
ATOM 1699 C C . LYS A 1 209 ? -1.999 -0.038 -17.510 1.00 70.94 209 LYS A C 1
ATOM 1701 O O . LYS A 1 209 ? -2.967 0.707 -17.683 1.00 70.94 209 LYS A O 1
ATOM 1706 N N . HIS A 1 210 ? -1.399 -0.195 -16.332 1.00 69.88 210 HIS A N 1
ATOM 1707 C CA . HIS A 1 210 ? -1.864 0.474 -15.128 1.00 69.88 210 HIS A CA 1
ATOM 1708 C C . HIS A 1 210 ? -1.894 1.993 -15.348 1.00 69.88 210 HIS A C 1
ATOM 1710 O O . HIS A 1 210 ? -1.057 2.538 -16.082 1.00 69.88 210 HIS A O 1
ATOM 1716 N N . LYS A 1 211 ? -2.857 2.684 -14.722 1.00 70.12 211 LYS A N 1
ATOM 1717 C CA . LYS A 1 211 ? -2.821 4.152 -14.636 1.00 70.12 211 LYS A CA 1
ATOM 1718 C C . LYS A 1 211 ? -1.502 4.595 -13.998 1.00 70.12 211 LYS A C 1
ATOM 1720 O O . LYS A 1 211 ? -0.919 3.784 -13.268 1.00 70.12 211 LYS A O 1
ATOM 1725 N N . PRO A 1 212 ? -1.058 5.843 -14.239 1.00 69.88 212 PRO A N 1
ATOM 1726 C CA . PRO A 1 212 ? 0.143 6.347 -13.603 1.00 69.88 212 PRO A CA 1
ATOM 1727 C C . PRO A 1 212 ? 0.140 6.059 -12.106 1.00 69.88 212 PRO A C 1
ATOM 1729 O O . PRO A 1 212 ? -0.776 6.461 -11.393 1.00 69.88 212 PRO A O 1
ATOM 1732 N N . CYS A 1 213 ? 1.121 5.268 -11.687 1.00 78.75 213 CYS A N 1
ATOM 1733 C CA . CYS A 1 213 ? 1.284 4.788 -10.326 1.00 78.75 213 CYS A CA 1
ATOM 1734 C C . CYS A 1 213 ? 2.756 4.921 -9.975 1.00 78.75 213 CYS A C 1
ATOM 1736 O O . CYS A 1 213 ? 3.629 4.523 -10.754 1.00 78.75 213 CYS A O 1
ATOM 1738 N N . VAL A 1 214 ? 3.001 5.463 -8.792 1.00 82.88 214 VAL A N 1
ATOM 1739 C CA . VAL A 1 214 ? 4.322 5.542 -8.184 1.00 82.88 214 VAL A CA 1
ATOM 1740 C C . VAL A 1 214 ? 4.517 4.321 -7.298 1.00 82.88 214 VAL A C 1
ATOM 1742 O O . VAL A 1 214 ? 3.682 4.051 -6.438 1.00 82.88 214 VAL A O 1
ATOM 1745 N N . ILE A 1 215 ? 5.610 3.590 -7.483 1.00 84.50 215 ILE A N 1
ATOM 1746 C CA . ILE A 1 215 ? 6.042 2.529 -6.576 1.00 84.50 215 ILE A CA 1
ATOM 1747 C C . ILE A 1 215 ? 7.374 2.959 -5.977 1.00 84.50 215 ILE A C 1
ATOM 1749 O O . ILE A 1 215 ? 8.396 2.929 -6.658 1.00 84.50 215 ILE A O 1
ATOM 1753 N N . ASP A 1 216 ? 7.363 3.357 -4.711 1.00 85.38 216 ASP A N 1
ATOM 1754 C CA . ASP A 1 216 ? 8.549 3.813 -3.992 1.00 85.38 216 ASP A CA 1
ATOM 1755 C C . ASP A 1 216 ? 9.013 2.760 -2.990 1.00 85.38 216 ASP A C 1
ATOM 1757 O O . ASP A 1 216 ? 8.252 2.287 -2.146 1.00 85.38 216 ASP A O 1
ATOM 1761 N N .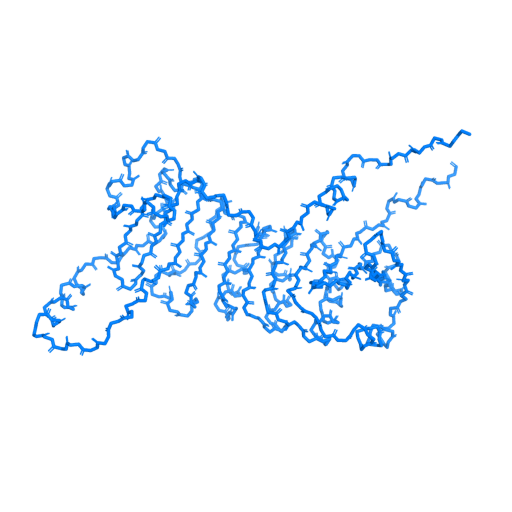 CYS A 1 217 ? 10.271 2.361 -3.113 1.00 82.62 217 CYS A N 1
ATOM 1762 C CA . CYS A 1 217 ? 10.873 1.263 -2.380 1.00 82.62 217 CYS A CA 1
ATOM 1763 C C . CYS A 1 217 ? 12.071 1.787 -1.599 1.00 82.62 217 CYS A C 1
ATOM 1765 O O . CYS A 1 217 ? 12.983 2.388 -2.165 1.00 82.62 217 CYS A O 1
ATOM 1767 N N . MET A 1 218 ? 12.129 1.497 -0.300 1.00 73.12 218 MET A N 1
ATOM 1768 C CA . MET A 1 218 ? 13.169 2.049 0.572 1.00 73.12 218 MET A CA 1
ATOM 1769 C C . MET A 1 218 ? 14.600 1.733 0.123 1.00 73.12 218 MET A C 1
ATOM 1771 O O . MET A 1 218 ? 15.499 2.517 0.414 1.00 73.12 218 MET A O 1
ATOM 1775 N N . ARG A 1 219 ? 14.831 0.586 -0.531 1.00 68.88 219 ARG A N 1
ATOM 1776 C CA . ARG A 1 219 ? 16.138 0.175 -1.062 1.00 68.88 219 ARG A CA 1
ATOM 1777 C C . ARG A 1 219 ? 15.970 -0.736 -2.268 1.00 68.88 219 ARG A C 1
ATOM 1779 O O . ARG A 1 219 ? 15.026 -1.523 -2.334 1.00 68.88 219 ARG A O 1
ATOM 1786 N N . CYS A 1 220 ? 16.950 -0.701 -3.158 1.00 64.81 220 CYS A N 1
ATOM 1787 C CA . CYS A 1 220 ? 17.047 -1.625 -4.274 1.00 64.81 220 CYS A CA 1
ATOM 1788 C C . CYS A 1 220 ? 18.462 -2.173 -4.418 1.00 64.81 220 CYS A C 1
ATOM 1790 O O . CYS A 1 220 ? 19.437 -1.557 -3.989 1.00 64.81 220 CYS A O 1
ATOM 1792 N N . SER A 1 221 ? 18.535 -3.375 -4.972 1.00 63.28 221 SER A N 1
ATOM 1793 C CA . SER A 1 221 ? 19.772 -4.038 -5.368 1.00 63.28 221 SER A CA 1
ATOM 1794 C C . SER A 1 221 ? 20.240 -3.561 -6.752 1.00 63.28 221 SER A C 1
ATOM 1796 O O . SER A 1 221 ? 19.497 -2.913 -7.481 1.00 63.28 221 SER A O 1
ATOM 1798 N N . ASP A 1 222 ? 21.511 -3.838 -7.048 1.00 76.75 222 ASP A N 1
ATOM 1799 C CA . ASP A 1 222 ? 22.299 -3.433 -8.220 1.00 76.75 222 ASP A CA 1
ATOM 1800 C C . ASP A 1 222 ? 21.493 -3.027 -9.477 1.00 76.75 222 ASP A C 1
ATOM 1802 O O . ASP A 1 222 ? 20.881 -3.852 -10.164 1.00 76.75 222 ASP A O 1
ATOM 1806 N N . SER A 1 223 ? 21.556 -1.738 -9.831 1.00 79.94 223 SER A N 1
ATOM 1807 C CA . SER A 1 223 ? 20.888 -1.185 -11.016 1.00 79.94 223 SER A CA 1
ATOM 1808 C C . SER A 1 223 ? 21.358 -1.834 -12.322 1.00 79.94 223 SER A C 1
ATOM 1810 O O . SER A 1 223 ? 20.582 -1.914 -13.278 1.00 79.94 223 SER A O 1
ATOM 1812 N N . ARG A 1 224 ? 22.591 -2.361 -12.378 1.00 82.75 224 ARG A N 1
ATOM 1813 C CA . ARG A 1 224 ? 23.120 -3.062 -13.559 1.00 82.75 224 ARG A CA 1
ATOM 1814 C C . ARG A 1 224 ? 22.399 -4.378 -13.801 1.00 82.75 224 ARG A C 1
ATOM 1816 O O . ARG A 1 224 ? 22.110 -4.704 -14.954 1.00 82.75 224 ARG A O 1
ATOM 1823 N N . GLU A 1 225 ? 22.091 -5.112 -12.736 1.00 85.81 225 GLU A N 1
ATOM 1824 C CA . GLU A 1 225 ? 21.361 -6.376 -12.816 1.00 85.81 225 GLU A CA 1
ATOM 1825 C C . GLU A 1 225 ? 19.939 -6.140 -13.344 1.00 85.81 225 GLU A C 1
ATOM 1827 O O . GLU A 1 225 ? 19.505 -6.806 -14.284 1.00 85.81 225 GLU A O 1
ATOM 1832 N N . ILE A 1 226 ? 19.260 -5.103 -12.841 1.00 85.31 226 ILE A N 1
ATOM 1833 C CA . ILE A 1 226 ? 17.923 -4.698 -13.307 1.00 85.31 226 ILE A CA 1
ATOM 1834 C C . ILE A 1 226 ? 17.945 -4.313 -14.787 1.00 85.31 226 ILE A C 1
ATOM 1836 O O . ILE A 1 226 ? 17.116 -4.788 -15.567 1.00 85.31 226 ILE A O 1
ATOM 1840 N N . CYS A 1 227 ? 18.920 -3.499 -15.204 1.00 86.81 227 CYS A N 1
ATOM 1841 C CA . CYS A 1 227 ? 19.090 -3.137 -16.612 1.00 86.81 227 CYS A CA 1
ATOM 1842 C C . CYS A 1 227 ? 19.317 -4.364 -17.494 1.00 86.81 227 CYS A C 1
ATOM 1844 O O . CYS A 1 227 ? 18.757 -4.457 -18.588 1.00 86.81 227 CYS A O 1
ATOM 1846 N N . SER A 1 228 ? 20.152 -5.298 -17.031 1.00 88.25 228 SER A N 1
ATOM 1847 C CA . SER A 1 228 ? 20.422 -6.543 -17.742 1.00 88.25 228 SER A CA 1
ATOM 1848 C C . SER A 1 228 ? 19.135 -7.340 -17.930 1.00 88.25 228 SER A C 1
ATOM 1850 O O . SER A 1 228 ? 18.797 -7.687 -19.063 1.00 88.25 228 SER A O 1
ATOM 1852 N N . PHE A 1 229 ? 18.364 -7.556 -16.860 1.00 89.94 229 PHE A N 1
ATOM 1853 C CA . PHE A 1 229 ? 17.093 -8.270 -16.937 1.00 89.94 229 PHE A CA 1
ATOM 1854 C C . PHE A 1 229 ? 16.093 -7.609 -17.889 1.00 89.94 229 PHE A C 1
ATOM 1856 O O . PHE A 1 229 ? 15.517 -8.297 -18.730 1.00 89.94 229 PHE A O 1
ATOM 1863 N N . LEU A 1 230 ? 15.927 -6.286 -17.823 1.00 88.44 230 LEU A N 1
ATOM 1864 C CA . LEU A 1 230 ? 15.020 -5.561 -18.716 1.00 88.44 230 LEU A CA 1
ATOM 1865 C C . LEU A 1 230 ? 15.433 -5.703 -20.191 1.00 88.44 230 LEU A C 1
ATOM 1867 O O . LEU A 1 230 ? 14.597 -6.000 -21.043 1.00 88.44 230 LEU A O 1
ATOM 1871 N N . ARG A 1 231 ? 16.724 -5.590 -20.519 1.00 88.44 231 ARG A N 1
ATOM 1872 C CA . ARG A 1 231 ? 17.193 -5.789 -21.905 1.00 88.44 231 ARG A CA 1
ATOM 1873 C C . ARG A 1 231 ? 16.902 -7.199 -22.418 1.00 88.44 231 ARG A C 1
ATOM 1875 O O . ARG A 1 231 ? 16.396 -7.345 -23.528 1.00 88.44 231 ARG A O 1
ATOM 1882 N N . HIS A 1 232 ? 17.145 -8.227 -21.602 1.00 87.88 232 HIS A N 1
ATOM 1883 C CA . HIS A 1 232 ? 16.841 -9.620 -21.963 1.00 87.88 232 HIS A CA 1
ATOM 1884 C C . HIS A 1 232 ? 15.344 -9.857 -22.210 1.00 87.88 232 HIS A C 1
ATOM 1886 O O . HIS A 1 232 ? 14.975 -10.763 -22.954 1.00 87.88 232 HIS A O 1
ATOM 1892 N N . LYS A 1 233 ? 14.475 -9.033 -21.616 1.00 86.25 233 LYS A N 1
ATOM 1893 C CA . LYS A 1 233 ? 13.020 -9.078 -21.797 1.00 86.25 233 LYS A CA 1
ATOM 1894 C C . LYS A 1 233 ? 12.505 -8.210 -22.949 1.00 86.25 233 LYS A C 1
ATOM 1896 O O . LYS A 1 233 ? 11.297 -8.123 -23.141 1.00 86.25 233 LYS A O 1
ATOM 1901 N N . GLY A 1 234 ? 13.395 -7.613 -23.744 1.00 85.62 234 GLY A N 1
ATOM 1902 C CA . GLY A 1 234 ? 13.021 -6.835 -24.928 1.00 85.62 234 GLY A CA 1
ATOM 1903 C C . GLY A 1 234 ? 12.612 -5.392 -24.629 1.00 85.62 234 GLY A C 1
ATOM 1904 O O . GLY A 1 234 ? 11.885 -4.790 -25.421 1.00 85.62 234 GLY A O 1
ATOM 1905 N N . PHE A 1 235 ? 13.061 -4.833 -23.502 1.00 86.94 235 PHE A N 1
ATOM 1906 C CA . PHE A 1 235 ? 12.914 -3.408 -23.214 1.00 86.94 235 PHE A CA 1
ATOM 1907 C C . PHE A 1 235 ? 14.057 -2.599 -23.830 1.00 86.94 235 PHE A C 1
ATOM 1909 O O . PHE A 1 235 ? 15.231 -2.968 -23.731 1.00 86.94 235 PHE A O 1
ATOM 1916 N N . VAL A 1 236 ? 13.704 -1.460 -24.420 1.00 88.62 236 VAL A N 1
ATOM 1917 C CA . VAL A 1 236 ? 14.644 -0.406 -24.810 1.00 88.62 236 VAL A CA 1
ATOM 1918 C C . VAL A 1 236 ? 14.818 0.522 -23.613 1.00 88.62 236 VAL A C 1
ATOM 1920 O O . VAL A 1 236 ? 13.828 0.915 -22.996 1.00 88.62 236 VAL A O 1
ATOM 1923 N N . LEU A 1 237 ? 16.069 0.830 -23.263 1.00 89.25 237 LEU A N 1
ATOM 1924 C CA . LEU A 1 237 ? 16.409 1.633 -22.089 1.00 89.25 237 LEU A CA 1
ATOM 1925 C C . LEU A 1 237 ? 17.068 2.948 -22.510 1.00 89.25 237 LEU A C 1
ATOM 1927 O O . LEU A 1 237 ? 18.077 2.927 -23.215 1.00 89.25 237 LEU A O 1
ATOM 1931 N N . GLU A 1 238 ? 16.542 4.061 -22.015 1.00 87.38 238 GLU A N 1
ATOM 1932 C CA . GLU A 1 238 ? 17.153 5.389 -22.092 1.00 87.38 238 GLU A CA 1
ATOM 1933 C C . GLU A 1 238 ? 17.602 5.799 -20.688 1.00 87.38 238 GLU A C 1
ATOM 1935 O O . GLU A 1 238 ? 16.876 5.590 -19.715 1.00 87.38 238 GLU A O 1
ATOM 1940 N N . THR A 1 239 ? 18.804 6.358 -20.561 1.00 83.75 239 THR A N 1
ATOM 1941 C CA . THR A 1 239 ? 19.365 6.753 -19.263 1.00 83.75 239 THR A CA 1
ATOM 1942 C C . THR A 1 239 ? 19.617 8.250 -19.238 1.00 83.75 239 THR A C 1
ATOM 1944 O O . THR A 1 239 ? 20.216 8.793 -20.166 1.00 83.75 239 THR A O 1
ATOM 1947 N N . SER A 1 240 ? 19.188 8.903 -18.164 1.00 82.88 240 SER A N 1
ATOM 1948 C CA . SER A 1 240 ? 19.461 10.309 -17.885 1.00 82.88 240 SER A CA 1
ATOM 1949 C C . SER A 1 240 ? 19.918 10.499 -16.440 1.00 82.88 240 SER A C 1
ATOM 1951 O O . SER A 1 240 ? 19.774 9.608 -15.598 1.00 82.88 240 SER A O 1
ATOM 1953 N N . PHE A 1 241 ? 20.497 11.669 -16.177 1.00 76.88 241 PHE A N 1
ATOM 1954 C CA . PHE A 1 241 ? 20.899 12.110 -14.847 1.00 76.88 241 PHE A CA 1
ATOM 1955 C C . PHE A 1 241 ? 20.100 13.362 -14.483 1.00 76.88 241 PHE A C 1
ATOM 1957 O O . PHE A 1 241 ? 19.912 14.228 -15.343 1.00 76.88 241 PHE A O 1
ATOM 1964 N N . ASP A 1 242 ? 19.600 13.446 -13.251 1.00 69.56 242 ASP A N 1
ATOM 1965 C CA . ASP A 1 242 ? 18.942 14.658 -12.751 1.00 69.56 242 ASP A CA 1
ATOM 1966 C C . ASP A 1 242 ? 19.923 15.597 -12.025 1.00 69.56 242 ASP A C 1
ATOM 1968 O O . ASP A 1 242 ? 21.105 15.296 -11.868 1.00 69.56 242 ASP A O 1
ATOM 1972 N N . SER A 1 243 ? 19.435 16.768 -11.603 1.00 60.72 243 SER A N 1
ATOM 1973 C CA . SER A 1 243 ? 20.230 17.808 -10.929 1.00 60.72 243 SER A CA 1
ATOM 1974 C C . SER A 1 243 ? 20.801 17.396 -9.568 1.00 60.72 243 SER A C 1
ATOM 1976 O O . SER A 1 243 ? 21.570 18.153 -8.982 1.00 60.72 243 SER A O 1
ATOM 1978 N N . GLU A 1 244 ? 20.400 16.238 -9.048 1.00 63.22 244 GLU A N 1
ATOM 1979 C CA . GLU A 1 244 ? 20.834 15.676 -7.771 1.00 63.22 244 GLU A CA 1
ATOM 1980 C C . GLU A 1 244 ? 21.662 14.382 -7.984 1.00 63.22 244 GLU A C 1
ATOM 1982 O O . GLU A 1 244 ? 21.794 13.573 -7.067 1.00 63.22 244 GLU A O 1
ATOM 1987 N N . ASP A 1 245 ? 22.228 14.188 -9.187 1.00 58.41 245 ASP A N 1
ATOM 1988 C CA . ASP A 1 245 ? 23.040 13.033 -9.618 1.00 58.41 245 ASP A CA 1
ATOM 1989 C C . ASP A 1 245 ? 22.314 11.674 -9.594 1.00 58.41 245 ASP A C 1
ATOM 1991 O O . ASP A 1 245 ? 22.936 10.604 -9.552 1.00 58.41 245 ASP A O 1
ATOM 1995 N N . HIS A 1 246 ? 20.984 11.660 -9.669 1.00 74.06 246 HIS A N 1
ATOM 1996 C CA . HIS A 1 246 ? 20.249 10.401 -9.717 1.00 74.06 246 HIS A CA 1
ATOM 1997 C C . HIS A 1 246 ? 20.242 9.800 -11.110 1.00 74.06 246 HIS A C 1
ATOM 1999 O O . HIS A 1 246 ? 20.010 10.484 -12.103 1.00 74.06 246 HIS A O 1
ATOM 2005 N N . THR A 1 247 ? 20.429 8.482 -11.179 1.00 79.75 247 THR A N 1
ATOM 2006 C CA . THR A 1 247 ? 20.273 7.749 -12.436 1.00 79.75 247 THR A CA 1
ATOM 2007 C C . THR A 1 247 ? 18.795 7.464 -12.660 1.00 79.75 247 THR A C 1
ATOM 2009 O O . THR A 1 247 ? 18.182 6.724 -11.887 1.00 79.75 247 THR A O 1
ATOM 2012 N N . ILE A 1 248 ? 18.232 8.023 -13.726 1.00 82.88 248 ILE A N 1
ATOM 2013 C CA . ILE A 1 248 ? 16.867 7.748 -14.171 1.00 82.88 248 ILE A CA 1
ATOM 2014 C C . ILE A 1 248 ? 16.946 6.859 -15.407 1.00 82.88 248 ILE A C 1
ATOM 2016 O O . ILE A 1 248 ? 17.670 7.146 -16.361 1.00 82.88 248 ILE A O 1
ATOM 2020 N N . ILE A 1 249 ? 16.203 5.759 -15.384 1.00 86.38 249 ILE A N 1
ATOM 2021 C CA . ILE A 1 249 ? 16.103 4.817 -16.493 1.00 86.38 249 ILE A CA 1
ATOM 2022 C C . ILE A 1 249 ? 14.676 4.810 -16.994 1.00 86.38 249 ILE A C 1
ATOM 2024 O O . ILE A 1 249 ? 13.771 4.375 -16.290 1.00 86.38 249 ILE A O 1
ATOM 2028 N N . ARG A 1 250 ? 14.480 5.235 -18.236 1.00 87.81 250 ARG A N 1
ATOM 2029 C CA . ARG A 1 250 ? 13.217 5.061 -18.941 1.00 87.81 250 ARG A CA 1
ATOM 2030 C C . ARG A 1 250 ? 13.254 3.738 -19.696 1.00 87.81 250 ARG A C 1
ATOM 2032 O O . ARG A 1 250 ? 14.083 3.544 -20.581 1.00 87.81 250 ARG A O 1
ATOM 2039 N N . ALA A 1 251 ? 12.367 2.825 -19.326 1.00 87.81 251 ALA A N 1
ATOM 2040 C CA . ALA A 1 251 ? 12.192 1.525 -19.951 1.00 87.81 251 ALA A CA 1
ATOM 2041 C C . ALA A 1 251 ? 10.922 1.518 -20.807 1.00 87.81 251 ALA A C 1
ATOM 2043 O O . ALA A 1 251 ? 9.817 1.667 -20.286 1.00 87.81 251 ALA A O 1
ATOM 2044 N N . THR A 1 252 ? 11.077 1.284 -22.108 1.00 86.75 252 THR A N 1
ATOM 2045 C CA . THR A 1 252 ? 9.973 1.211 -23.074 1.00 86.75 252 THR A CA 1
ATOM 2046 C C . THR A 1 252 ? 9.942 -0.178 -23.695 1.00 86.75 252 THR A C 1
ATOM 2048 O O . THR A 1 252 ? 10.954 -0.678 -24.190 1.00 86.75 252 THR A O 1
ATOM 2051 N N . HIS A 1 253 ? 8.785 -0.836 -23.670 1.00 83.56 253 HIS A N 1
ATOM 2052 C CA . HIS A 1 253 ? 8.641 -2.153 -24.285 1.00 83.56 253 HIS A CA 1
ATOM 2053 C C . HIS A 1 253 ? 8.378 -2.017 -25.790 1.00 83.56 253 HIS A C 1
ATOM 2055 O O . HIS A 1 253 ? 7.490 -1.268 -26.195 1.00 83.56 253 HIS A O 1
ATOM 2061 N N . LEU A 1 254 ? 9.059 -2.812 -26.627 1.00 77.44 254 LEU A N 1
ATOM 2062 C CA . LEU A 1 254 ? 8.951 -2.731 -28.097 1.00 77.44 254 LEU A CA 1
ATOM 2063 C C . LEU A 1 254 ? 7.513 -2.865 -28.632 1.00 77.44 254 LEU A C 1
ATOM 2065 O O . LEU A 1 254 ? 7.166 -2.286 -29.655 1.00 77.44 254 LEU A O 1
ATOM 2069 N N . LYS A 1 255 ? 6.657 -3.624 -27.936 1.00 79.44 255 LYS A N 1
ATOM 2070 C CA . LYS A 1 255 ? 5.236 -3.816 -28.304 1.00 79.44 255 LYS A CA 1
ATOM 2071 C C . LYS A 1 255 ? 4.298 -2.689 -27.836 1.00 79.44 255 LYS A C 1
ATOM 2073 O O . LYS A 1 255 ? 3.122 -2.703 -28.191 1.00 79.44 255 LYS A O 1
ATOM 2078 N N . HIS A 1 256 ? 4.776 -1.760 -27.009 1.00 73.06 256 HIS A N 1
ATOM 2079 C CA . HIS A 1 256 ? 3.972 -0.726 -26.350 1.00 73.06 256 HIS A CA 1
ATOM 2080 C C . HIS A 1 256 ? 4.711 0.621 -26.359 1.00 73.06 256 HIS A C 1
ATOM 2082 O O . HIS A 1 256 ? 5.060 1.136 -25.305 1.00 73.06 256 HIS A O 1
ATOM 2088 N N . ALA A 1 257 ? 4.948 1.182 -27.549 1.00 71.06 257 ALA A N 1
ATOM 2089 C CA . ALA A 1 257 ? 5.749 2.400 -27.725 1.00 71.06 257 ALA A CA 1
ATOM 2090 C C . ALA A 1 257 ? 5.193 3.644 -26.997 1.00 71.06 257 ALA A C 1
ATOM 2092 O O . ALA A 1 257 ? 5.965 4.514 -26.613 1.00 71.06 257 ALA A O 1
ATOM 2093 N N . ASP A 1 258 ? 3.880 3.700 -26.750 1.00 73.44 258 ASP A N 1
ATOM 2094 C CA . ASP A 1 258 ? 3.214 4.824 -26.066 1.00 73.44 258 ASP A CA 1
ATOM 2095 C C . ASP A 1 258 ? 3.191 4.695 -24.526 1.00 73.44 258 ASP A C 1
ATOM 2097 O O . ASP A 1 258 ? 2.505 5.448 -23.824 1.00 73.44 258 ASP A O 1
ATOM 2101 N N . TYR A 1 259 ? 3.863 3.679 -23.983 1.00 74.50 259 TYR A N 1
ATOM 2102 C CA . TYR A 1 259 ? 3.903 3.396 -22.553 1.00 74.50 259 TYR A CA 1
ATOM 2103 C C . TYR A 1 259 ? 5.343 3.164 -22.126 1.00 74.50 259 TYR A C 1
ATOM 2105 O O . TYR A 1 259 ? 6.037 2.315 -22.687 1.00 74.50 259 TYR A O 1
ATOM 2113 N N . PHE A 1 260 ? 5.781 3.891 -21.109 1.00 81.75 260 PHE A N 1
ATOM 2114 C CA . PHE A 1 260 ? 7.107 3.708 -20.551 1.00 81.75 260 PHE A CA 1
ATOM 2115 C C . PHE A 1 260 ? 7.045 3.650 -19.032 1.00 81.75 260 PHE A C 1
ATOM 2117 O O . PHE A 1 260 ? 6.108 4.135 -18.396 1.00 81.75 260 PHE A O 1
ATOM 2124 N N . VAL A 1 261 ? 8.062 3.027 -18.452 1.00 86.25 261 VAL A N 1
ATOM 2125 C CA . VAL A 1 261 ? 8.270 3.013 -17.010 1.00 86.25 261 VAL A CA 1
ATOM 2126 C C . VAL A 1 261 ? 9.574 3.733 -16.708 1.00 86.25 261 VAL A C 1
ATOM 2128 O O . VAL A 1 261 ? 10.613 3.370 -17.247 1.00 86.25 261 VAL A O 1
ATOM 2131 N N . GLU A 1 262 ? 9.526 4.756 -15.866 1.00 86.31 262 GLU A N 1
ATOM 2132 C CA . GLU A 1 262 ? 10.711 5.430 -15.343 1.00 86.31 262 GLU A CA 1
ATOM 2133 C C . GLU A 1 262 ? 11.145 4.796 -14.026 1.00 86.31 262 GLU A C 1
ATOM 2135 O O . GLU A 1 262 ? 10.328 4.505 -13.160 1.00 86.31 262 GLU A O 1
ATOM 2140 N N . ILE A 1 263 ? 12.444 4.564 -13.881 1.00 86.38 263 ILE A N 1
ATOM 2141 C CA . ILE A 1 263 ? 13.052 3.957 -12.705 1.00 86.38 263 ILE A CA 1
ATOM 2142 C C . ILE A 1 263 ? 14.156 4.891 -12.223 1.00 86.38 263 ILE A C 1
ATOM 2144 O O . ILE A 1 263 ? 15.185 5.028 -12.882 1.00 86.38 263 ILE A O 1
ATOM 2148 N N . ALA A 1 264 ? 13.943 5.533 -11.082 1.00 85.00 264 ALA A N 1
ATOM 2149 C CA . ALA A 1 264 ? 14.918 6.395 -10.437 1.00 85.00 264 ALA A CA 1
ATOM 2150 C C . ALA A 1 264 ? 15.700 5.602 -9.383 1.00 85.00 264 ALA A C 1
ATOM 2152 O O . ALA A 1 264 ? 15.122 5.046 -8.446 1.00 85.00 264 ALA A O 1
ATOM 2153 N N . PHE A 1 265 ? 17.022 5.566 -9.529 1.00 80.25 265 PHE A N 1
ATOM 2154 C CA . PHE A 1 265 ? 17.937 4.950 -8.573 1.00 80.25 265 PHE A CA 1
ATOM 2155 C C . PHE A 1 265 ? 18.551 6.035 -7.683 1.00 80.25 265 PHE A C 1
ATOM 2157 O O . PHE A 1 265 ? 19.455 6.757 -8.107 1.00 80.25 265 PHE A O 1
ATOM 2164 N N . ARG A 1 266 ? 18.046 6.148 -6.447 1.00 75.88 266 ARG A N 1
ATOM 2165 C CA . ARG A 1 266 ? 18.540 7.059 -5.400 1.00 75.88 266 ARG A CA 1
ATOM 2166 C C . ARG A 1 266 ? 18.935 6.262 -4.141 1.00 75.88 266 ARG A C 1
ATOM 2168 O O . ARG A 1 266 ? 19.318 5.095 -4.217 1.00 75.88 266 ARG A O 1
ATOM 2175 N N . ARG A 1 267 ? 18.807 6.876 -2.952 1.00 67.44 267 ARG A N 1
ATOM 2176 C CA . ARG A 1 267 ? 18.755 6.154 -1.659 1.00 67.44 267 ARG A CA 1
ATOM 2177 C C . ARG A 1 267 ? 17.546 5.214 -1.584 1.00 67.44 267 ARG A C 1
ATOM 2179 O O . ARG A 1 267 ? 17.658 4.144 -0.994 1.00 67.44 267 ARG A O 1
ATOM 2186 N N . THR A 1 268 ? 16.434 5.628 -2.188 1.00 70.25 268 THR A N 1
ATOM 2187 C CA . THR A 1 268 ? 15.237 4.829 -2.457 1.00 70.25 268 THR A CA 1
ATOM 2188 C C . THR A 1 268 ? 15.169 4.515 -3.954 1.00 70.25 268 THR A C 1
ATOM 2190 O O . THR A 1 268 ? 15.750 5.224 -4.779 1.00 70.25 268 THR A O 1
ATOM 2193 N N . LEU A 1 269 ? 14.514 3.414 -4.310 1.00 78.50 269 LEU A N 1
ATOM 2194 C CA . LEU A 1 269 ? 14.191 3.090 -5.694 1.00 78.50 269 LEU A CA 1
ATOM 2195 C C . LEU A 1 269 ? 12.767 3.512 -5.957 1.00 78.50 269 LEU A C 1
ATOM 2197 O O . LEU A 1 269 ? 11.863 3.024 -5.281 1.00 78.50 269 LEU A O 1
ATOM 2201 N N . THR A 1 270 ? 12.567 4.295 -7.006 1.00 83.12 270 THR A N 1
ATOM 2202 C CA . THR A 1 270 ? 11.217 4.668 -7.397 1.00 83.12 270 THR A CA 1
ATOM 2203 C C . THR A 1 270 ? 10.917 4.268 -8.831 1.00 83.12 270 THR A C 1
ATOM 2205 O O . THR A 1 270 ? 11.693 4.550 -9.737 1.00 83.12 270 THR A O 1
ATOM 2208 N N . ILE A 1 271 ? 9.802 3.564 -9.022 1.00 81.62 271 ILE A N 1
ATOM 2209 C CA . ILE A 1 271 ? 9.327 3.038 -10.301 1.00 81.62 271 ILE A CA 1
ATOM 2210 C C . ILE A 1 271 ? 8.017 3.743 -10.636 1.00 81.62 271 ILE A C 1
ATOM 2212 O O . ILE A 1 271 ? 7.081 3.748 -9.840 1.00 81.62 271 ILE A O 1
ATOM 2216 N N . TYR A 1 272 ? 7.932 4.292 -11.835 1.00 77.81 272 TYR A N 1
ATOM 2217 C CA . TYR A 1 272 ? 6.824 5.113 -12.283 1.00 77.81 272 TYR A CA 1
ATOM 2218 C C . TYR A 1 272 ? 6.316 4.594 -13.603 1.00 77.81 272 TYR A C 1
ATOM 2220 O O . TYR A 1 272 ? 7.028 4.636 -14.599 1.00 77.81 272 TYR A O 1
ATOM 2228 N N . ALA A 1 273 ? 5.075 4.137 -13.636 1.00 70.19 273 ALA A N 1
ATOM 2229 C CA . ALA A 1 273 ? 4.430 3.911 -14.914 1.00 70.19 273 ALA A CA 1
ATOM 2230 C C . ALA A 1 273 ? 3.896 5.239 -15.446 1.00 70.19 273 ALA A C 1
ATOM 2232 O O . ALA A 1 273 ? 3.079 5.874 -14.785 1.00 70.19 273 ALA A O 1
ATOM 2233 N N . LEU A 1 274 ? 4.322 5.656 -16.633 1.00 66.31 274 LEU A N 1
ATOM 2234 C CA . LEU A 1 274 ? 3.798 6.849 -17.287 1.00 66.31 274 LEU A CA 1
ATOM 2235 C C . LEU A 1 274 ? 3.162 6.453 -18.620 1.00 66.31 274 LEU A C 1
ATOM 2237 O O . LEU A 1 274 ? 3.678 5.646 -19.394 1.00 66.31 274 LEU A O 1
ATOM 2241 N N . ARG A 1 275 ? 1.976 7.010 -18.871 1.00 64.00 275 ARG A N 1
ATOM 2242 C CA . ARG A 1 275 ? 1.240 6.824 -20.120 1.00 64.00 275 ARG A CA 1
ATOM 2243 C C . ARG A 1 275 ? 1.521 8.032 -20.998 1.00 64.00 275 ARG A C 1
ATOM 2245 O O . ARG A 1 275 ? 1.100 9.128 -20.652 1.00 64.00 275 ARG A O 1
ATOM 2252 N N . THR A 1 276 ? 2.153 7.846 -22.148 1.00 54.44 276 THR A N 1
ATOM 2253 C CA . THR A 1 276 ? 2.388 8.942 -23.096 1.00 54.44 276 THR A CA 1
ATOM 2254 C C . THR A 1 276 ? 2.030 8.510 -24.506 1.00 54.44 276 THR A C 1
ATOM 2256 O O . THR A 1 276 ? 2.896 8.168 -25.302 1.00 54.44 276 THR A O 1
ATOM 2259 N N . ALA A 1 277 ? 0.737 8.577 -24.824 1.00 43.00 277 ALA A N 1
ATOM 2260 C CA . ALA A 1 277 ? 0.268 8.576 -26.212 1.00 43.00 277 ALA A CA 1
ATOM 2261 C C . ALA A 1 277 ? -0.070 9.994 -26.726 1.00 43.00 277 ALA A C 1
ATOM 2263 O O . ALA A 1 277 ? -0.162 10.196 -27.932 1.00 43.00 277 ALA A O 1
ATOM 2264 N N . GLU A 1 278 ? -0.264 10.991 -25.850 1.00 41.91 278 GLU A N 1
ATOM 2265 C CA . GLU A 1 278 ? -0.829 12.294 -26.257 1.00 41.91 278 GLU A CA 1
ATOM 2266 C C . GLU A 1 278 ? 0.189 13.440 -26.402 1.00 41.91 278 GLU A C 1
ATOM 2268 O O . GLU A 1 278 ? -0.127 14.440 -27.037 1.00 41.91 278 GLU A O 1
ATOM 2273 N N . VAL A 1 279 ? 1.436 13.297 -25.937 1.00 43.31 279 VAL A N 1
ATOM 2274 C CA . VAL A 1 279 ? 2.439 14.389 -26.003 1.00 43.31 279 VAL A CA 1
ATOM 2275 C C . VAL A 1 279 ? 3.252 14.394 -27.313 1.00 43.31 279 VAL A C 1
ATOM 2277 O O . VAL A 1 279 ? 3.905 15.379 -27.636 1.00 43.31 279 VAL A O 1
ATOM 2280 N N . ILE A 1 280 ? 3.177 13.339 -28.135 1.00 42.81 280 ILE A N 1
ATOM 2281 C CA . ILE A 1 280 ? 3.933 13.257 -29.407 1.00 42.81 280 ILE A CA 1
ATOM 2282 C C . ILE A 1 280 ? 3.107 13.766 -30.614 1.00 42.81 280 ILE A C 1
ATOM 2284 O O . ILE A 1 280 ? 3.636 13.924 -31.711 1.00 42.81 280 ILE A O 1
ATOM 2288 N N . LYS A 1 281 ? 1.820 14.105 -30.435 1.00 34.50 281 LYS A N 1
ATOM 2289 C CA . LYS A 1 281 ? 0.928 14.566 -31.523 1.00 34.50 281 LYS A CA 1
ATOM 2290 C C . LYS A 1 281 ? 0.706 16.081 -31.617 1.00 34.50 281 LYS A C 1
ATOM 2292 O O . LYS A 1 281 ? -0.251 16.512 -32.249 1.00 34.50 281 LYS A O 1
ATOM 2297 N N . THR A 1 282 ? 1.607 16.904 -31.093 1.00 34.69 282 THR A N 1
ATOM 2298 C CA . THR A 1 282 ? 1.661 18.341 -31.429 1.00 34.69 282 THR A CA 1
ATOM 2299 C C . THR A 1 282 ? 2.880 18.660 -32.283 1.00 34.69 282 THR A C 1
ATOM 2301 O O . THR A 1 282 ? 3.722 19.477 -31.927 1.00 34.69 282 THR A O 1
ATOM 2304 N N . ARG A 1 283 ? 2.969 18.009 -33.446 1.00 37.72 283 ARG A N 1
ATOM 2305 C CA . ARG A 1 283 ? 3.717 18.522 -34.599 1.00 37.72 283 ARG A CA 1
ATOM 2306 C C . ARG A 1 283 ? 3.001 18.136 -35.886 1.00 37.72 283 ARG A C 1
ATOM 2308 O O . ARG A 1 283 ? 3.279 17.084 -36.449 1.00 37.72 283 ARG A O 1
ATOM 2315 N N . HIS A 1 284 ? 2.102 19.005 -36.324 1.00 33.88 284 HIS A N 1
ATOM 2316 C CA . HIS A 1 284 ? 1.989 19.386 -37.726 1.00 33.88 284 HIS A CA 1
ATOM 2317 C C . HIS A 1 284 ? 1.678 20.874 -37.786 1.00 33.88 284 HIS A C 1
ATOM 2319 O O . HIS A 1 284 ? 0.787 21.303 -37.020 1.00 33.88 284 HIS A O 1
#

Mean predicted aligned error: 13.05 Å

Secondary structure (DSSP, 8-state):
----PPP-HHHHHHHHHHTT--TTS----TTS-EEEEETTTTEEEEESTTSPEEE-HHHHHT-SS---EEEE------------THHHHHHHHHHHSPPP-HHHHHTSGGGTT--EEEE-S-GGGGTTTS-S----TT--EEEEEE--HHHHHHHHH-TT--EEEEEE--HHHHHHHHHH-TT--EEEEEEEEPHHHHHHHHHHHHHHTPPSEEEEEEEE--HHHHHHHHHHTTEEEEEEE-TT--EEEEEEETT-TTEEEEEEESSSEEEEEEE-SSSS----